Protein AF-X1RLR1-F1 (afdb_monomer_lite)

Secondary structure (DSSP, 8-state):
-EEEEEEPPHHHHTSTTSSSSHHHHHHHHHHHHHHHH-EE-GGG-EES-S-SSEEEEEE-S----EEETTEEE-GGGGTTTSHHHHHHHHHHHHHTT-S-EEEETTTTEEEE----SHHHHHHHHHHHHHHHHTT----S--------EEEEEES-----HHHHHHHHHHHHHHHT-TT-EEEEEE--SHHHHHHHHHHHHS-S---GGG-HHHHHHHTT----EEES--SSS-SS--TTHHHHHHHHHHHTTB-TTT-PBP---SSPPPHHHHHHHHHTT-EEE-STT-EEE----SS-PPPTTTS---

Sequence (310 aa):
MGQLVLEFPDRYRKIRGWAYSKLALRRASDRIVSVLAGKRMGRKGRVGGYFQRGFMRWHWFGDYSGLVGGKEINLDELRVPYAEAFGQLLSTFAEMGGMDLVVNPNMAAIFWNNPGGQFSEVIAQLVADFARSCGLHLGPYSSIKYNPHPTAVVDSGFLSPAKIGAIKRDLARALLCPDLIVHYSYRKTEPEMIHSLKYITRATFRDEQWDGYMAKQIHGFRNIRSWGKWAGPPVWESEGMAFYLAIEKLERSRCPDCDSQLRWDRKAMSFHYLRQYQAMGLTTPLAGGYFKVKFPGHGRDPPEDLSCPG

Structure (mmCIF, N/CA/C/O backbone):
data_AF-X1RLR1-F1
#
_entry.id   AF-X1RLR1-F1
#
loop_
_atom_site.group_PDB
_atom_site.id
_atom_site.type_symbol
_atom_site.label_atom_id
_atom_site.label_alt_id
_atom_site.label_comp_id
_atom_site.label_asym_id
_atom_site.label_entity_id
_atom_site.label_seq_id
_atom_site.pdbx_PDB_ins_code
_atom_site.Cartn_x
_atom_site.Cartn_y
_atom_site.Cartn_z
_atom_site.occupancy
_atom_site.B_iso_or_equiv
_atom_site.auth_seq_id
_atom_site.auth_comp_id
_atom_site.auth_asym_id
_atom_site.auth_atom_id
_atom_site.pdbx_PDB_model_num
ATOM 1 N N . MET A 1 1 ? -0.188 -2.083 14.340 1.00 89.19 1 MET A N 1
ATOM 2 C CA . MET A 1 1 ? -0.505 -2.353 12.920 1.00 89.19 1 MET A CA 1
ATOM 3 C C . MET A 1 1 ? 0.671 -3.018 12.219 1.00 89.19 1 MET A C 1
ATOM 5 O O . MET A 1 1 ? 1.796 -2.559 12.381 1.00 89.19 1 MET A O 1
ATOM 9 N N . GLY A 1 2 ? 0.440 -4.089 11.458 1.00 93.50 2 GLY A N 1
ATOM 10 C CA . GLY A 1 2 ? 1.488 -4.762 10.689 1.00 93.50 2 GLY A CA 1
ATOM 11 C C . GLY A 1 2 ? 1.604 -4.179 9.283 1.00 93.50 2 GLY A C 1
ATOM 12 O O . GLY A 1 2 ? 0.591 -4.003 8.610 1.00 93.50 2 GLY A O 1
ATOM 13 N N . GLN A 1 3 ? 2.825 -3.907 8.830 1.00 94.94 3 GLN A N 1
ATOM 14 C CA . GLN A 1 3 ? 3.116 -3.457 7.469 1.00 94.94 3 GLN A CA 1
ATOM 15 C C . GLN A 1 3 ? 4.113 -4.407 6.807 1.00 94.94 3 GLN A C 1
ATOM 17 O O . GLN A 1 3 ? 5.125 -4.770 7.403 1.00 94.94 3 GLN A O 1
ATOM 22 N N . LEU A 1 4 ? 3.824 -4.795 5.569 1.00 96.19 4 LEU A N 1
ATOM 23 C CA . LEU A 1 4 ? 4.678 -5.601 4.706 1.00 96.19 4 LEU A CA 1
ATOM 24 C C . LEU A 1 4 ? 5.066 -4.779 3.477 1.00 96.19 4 LEU A C 1
ATOM 26 O O . LEU A 1 4 ? 4.182 -4.273 2.791 1.00 96.19 4 LEU A O 1
ATOM 30 N N . VAL A 1 5 ? 6.357 -4.697 3.172 1.00 93.88 5 VAL A N 1
ATOM 31 C CA . VAL A 1 5 ? 6.876 -4.134 1.915 1.00 93.88 5 VAL A CA 1
ATOM 32 C C . VAL A 1 5 ? 7.576 -5.257 1.160 1.00 93.88 5 VAL A C 1
ATOM 34 O O . VAL A 1 5 ? 8.444 -5.931 1.719 1.00 93.88 5 VAL A O 1
ATOM 37 N N . LEU A 1 6 ? 7.144 -5.520 -0.074 1.00 93.94 6 LEU A N 1
ATOM 38 C CA . LEU A 1 6 ? 7.664 -6.606 -0.904 1.00 93.94 6 LEU A CA 1
ATOM 39 C C . LEU A 1 6 ? 8.540 -6.019 -2.005 1.00 93.94 6 LEU A C 1
ATOM 41 O O . LEU A 1 6 ? 8.045 -5.539 -3.019 1.00 93.94 6 LEU A O 1
ATOM 45 N N . GLU A 1 7 ? 9.845 -6.093 -1.828 1.00 88.38 7 GLU A N 1
ATOM 46 C CA . GLU A 1 7 ? 10.806 -5.587 -2.789 1.00 88.38 7 GLU A CA 1
ATOM 47 C C . GLU A 1 7 ? 11.301 -6.693 -3.712 1.00 88.38 7 GLU A C 1
ATOM 49 O O . GLU A 1 7 ? 11.806 -7.736 -3.291 1.00 88.38 7 GLU A O 1
ATOM 54 N N . PHE A 1 8 ? 11.156 -6.444 -5.007 1.00 85.69 8 PHE A N 1
ATOM 55 C CA . PHE A 1 8 ? 11.615 -7.360 -6.032 1.00 85.69 8 PHE A CA 1
ATOM 56 C C . PHE A 1 8 ? 13.028 -6.996 -6.479 1.00 85.69 8 PHE A C 1
ATOM 58 O O . PHE A 1 8 ? 13.289 -5.838 -6.765 1.00 85.69 8 PHE A O 1
ATOM 65 N N . PRO A 1 9 ? 13.946 -7.952 -6.617 1.00 82.81 9 PRO A N 1
ATOM 66 C CA . PRO A 1 9 ? 15.270 -7.679 -7.163 1.00 82.81 9 PRO A CA 1
ATOM 67 C C . PRO A 1 9 ? 15.201 -7.039 -8.558 1.00 82.81 9 PRO A C 1
ATOM 69 O O . PRO A 1 9 ? 14.301 -7.337 -9.350 1.00 82.81 9 PRO A O 1
ATOM 72 N N . ASP A 1 10 ? 16.188 -6.205 -8.898 1.00 73.88 10 ASP A N 1
ATOM 73 C CA . ASP A 1 10 ? 16.198 -5.422 -10.145 1.00 73.88 10 ASP A CA 1
ATOM 74 C C . ASP A 1 10 ? 16.037 -6.279 -11.412 1.00 73.88 10 ASP A C 1
ATOM 76 O O . ASP A 1 10 ? 15.412 -5.843 -12.381 1.00 73.88 10 ASP A O 1
ATOM 80 N N . ARG A 1 11 ? 16.527 -7.527 -11.385 1.00 75.81 11 ARG A N 1
ATOM 81 C CA . ARG A 1 11 ? 16.380 -8.478 -12.495 1.00 75.81 11 ARG A CA 1
ATOM 82 C C . ARG A 1 11 ? 14.935 -8.865 -12.802 1.00 75.81 11 ARG A C 1
ATOM 84 O O . ARG A 1 11 ? 14.663 -9.226 -13.935 1.00 75.81 11 ARG A O 1
ATOM 91 N N . TYR A 1 12 ? 14.020 -8.786 -11.834 1.00 73.06 12 TYR A N 1
ATOM 92 C CA . TYR A 1 12 ? 12.588 -8.990 -12.073 1.00 73.06 12 TYR A CA 1
ATOM 93 C C . TYR A 1 12 ? 11.924 -7.676 -12.474 1.00 73.06 12 TYR A C 1
ATOM 95 O O . TYR A 1 12 ? 11.126 -7.666 -13.407 1.00 73.06 12 TYR A O 1
ATOM 103 N N . ARG A 1 13 ? 12.316 -6.559 -11.835 1.00 66.44 13 ARG A N 1
ATOM 104 C CA . ARG A 1 13 ? 11.780 -5.216 -12.114 1.00 66.44 13 ARG A CA 1
ATOM 105 C C . ARG A 1 13 ? 11.933 -4.817 -13.578 1.00 66.44 13 ARG A C 1
ATOM 107 O O . ARG A 1 13 ? 10.983 -4.320 -14.168 1.00 66.44 13 ARG A O 1
ATOM 114 N N . LYS A 1 14 ? 13.093 -5.065 -14.186 1.00 64.81 14 LYS A N 1
ATOM 115 C CA . LYS A 1 14 ? 13.415 -4.572 -15.536 1.00 64.81 14 LYS A CA 1
ATOM 116 C C . LYS A 1 14 ? 12.846 -5.422 -16.685 1.00 64.81 14 LYS A C 1
ATOM 118 O O . LYS A 1 14 ? 13.065 -5.092 -17.849 1.00 64.81 14 LYS A O 1
ATOM 123 N N . ILE A 1 15 ? 12.105 -6.496 -16.398 1.00 63.91 15 ILE A N 1
ATOM 124 C CA . ILE A 1 15 ? 11.522 -7.359 -17.435 1.00 63.91 15 ILE A CA 1
ATOM 125 C C . ILE A 1 15 ? 10.249 -6.710 -17.985 1.00 63.91 15 ILE A C 1
ATOM 127 O O . ILE A 1 15 ? 9.221 -6.644 -17.304 1.00 63.91 15 ILE A O 1
ATOM 131 N N . ARG A 1 16 ? 10.281 -6.284 -19.255 1.00 60.09 16 ARG A N 1
ATOM 132 C CA . ARG A 1 16 ? 9.082 -5.803 -19.959 1.00 60.09 16 ARG A CA 1
ATOM 133 C C . ARG A 1 16 ? 7.982 -6.872 -19.908 1.00 60.09 16 ARG A C 1
ATOM 135 O O . ARG A 1 16 ? 8.178 -8.008 -20.321 1.00 60.09 16 ARG A O 1
ATOM 142 N N . GLY A 1 17 ? 6.821 -6.493 -19.373 1.00 61.94 17 GLY A N 1
ATOM 143 C CA . GLY A 1 17 ? 5.661 -7.370 -19.159 1.00 61.94 17 GLY A CA 1
ATOM 144 C C . GLY A 1 17 ? 5.415 -7.749 -17.694 1.00 61.94 17 GLY A C 1
ATOM 145 O O . GLY A 1 17 ? 4.259 -7.929 -17.302 1.00 61.94 17 GLY A O 1
ATOM 146 N N . TRP A 1 18 ? 6.456 -7.780 -16.858 1.00 66.88 18 TRP A N 1
ATOM 147 C CA . TRP A 1 18 ? 6.347 -7.983 -15.413 1.00 66.88 18 TRP A CA 1
ATOM 148 C C . TRP A 1 18 ? 6.141 -6.627 -14.718 1.00 66.88 18 TRP A C 1
ATOM 150 O O . TRP A 1 18 ? 6.880 -5.690 -14.970 1.00 66.88 18 TRP A O 1
ATOM 160 N N . ALA A 1 19 ? 5.072 -6.465 -13.931 1.00 75.62 19 ALA A N 1
ATOM 161 C CA . ALA A 1 19 ? 4.607 -5.173 -13.381 1.00 75.62 19 ALA A CA 1
ATOM 162 C C . ALA A 1 19 ? 4.265 -4.050 -14.403 1.00 75.62 19 ALA A C 1
ATOM 164 O O . ALA A 1 19 ? 3.753 -3.008 -14.002 1.00 75.62 19 ALA A O 1
ATOM 165 N N . TYR A 1 20 ? 4.427 -4.295 -15.710 1.00 79.38 20 TYR A N 1
ATOM 166 C CA . TYR A 1 20 ? 4.140 -3.365 -16.818 1.00 79.38 20 TYR A CA 1
ATOM 167 C C . TYR A 1 20 ? 2.752 -3.522 -17.458 1.00 79.38 20 TYR A C 1
ATOM 169 O O . TYR A 1 20 ? 2.425 -2.825 -18.412 1.00 79.38 20 TYR A O 1
ATOM 177 N N . SER A 1 21 ? 1.925 -4.455 -16.981 1.00 85.88 21 SER A N 1
ATOM 178 C CA . SER A 1 21 ? 0.573 -4.671 -17.507 1.00 85.88 21 SER A CA 1
ATOM 179 C C . SER A 1 21 ? -0.431 -4.898 -16.385 1.00 85.88 21 SER A C 1
ATOM 181 O O . SER A 1 21 ? -0.113 -5.499 -15.353 1.00 85.88 21 SER A O 1
ATOM 183 N N . LYS A 1 22 ? -1.690 -4.496 -16.608 1.00 90.75 22 LYS A N 1
ATOM 184 C CA . LYS A 1 22 ? -2.797 -4.781 -15.675 1.00 90.75 22 LYS A CA 1
ATOM 185 C C . LYS A 1 22 ? -2.893 -6.263 -15.339 1.00 90.75 22 LYS A C 1
ATOM 187 O O . LYS A 1 22 ? -3.157 -6.609 -14.192 1.00 90.75 22 LYS A O 1
ATOM 192 N N . LEU A 1 23 ? -2.714 -7.137 -16.329 1.00 90.25 23 LEU A N 1
ATOM 193 C CA . LEU A 1 23 ? -2.833 -8.578 -16.132 1.00 90.25 23 LEU A CA 1
ATOM 194 C C . LEU A 1 23 ? -1.729 -9.107 -15.212 1.00 90.25 23 LEU A C 1
ATOM 196 O O . LEU A 1 23 ? -2.032 -9.843 -14.273 1.00 90.25 23 LEU A O 1
ATOM 200 N N . ALA A 1 24 ? -0.475 -8.707 -15.439 1.00 88.94 24 ALA A N 1
ATOM 201 C CA . ALA A 1 24 ? 0.647 -9.111 -14.596 1.00 88.94 24 ALA A CA 1
ATOM 202 C C . ALA A 1 24 ? 0.489 -8.592 -13.160 1.00 88.94 24 ALA A C 1
ATOM 204 O O . ALA A 1 24 ? 0.582 -9.375 -12.213 1.00 88.94 24 ALA A O 1
ATOM 205 N N . LEU A 1 25 ? 0.152 -7.307 -12.999 1.00 91.62 25 LEU A N 1
ATOM 206 C CA . LEU A 1 25 ? -0.093 -6.691 -11.693 1.00 91.62 25 LEU A CA 1
ATOM 207 C C . LEU A 1 25 ? -1.241 -7.381 -10.947 1.00 91.62 25 LEU A C 1
ATOM 209 O O . LEU A 1 25 ? -1.116 -7.680 -9.759 1.00 91.62 25 LEU A O 1
ATOM 213 N N . ARG A 1 26 ? -2.348 -7.702 -11.634 1.00 92.50 26 ARG A N 1
ATOM 214 C CA . ARG A 1 26 ? -3.471 -8.451 -11.043 1.00 92.50 26 ARG A CA 1
ATOM 215 C C . ARG A 1 26 ? -3.044 -9.841 -10.591 1.00 92.50 26 ARG A C 1
ATOM 217 O O . ARG A 1 26 ? -3.296 -10.179 -9.441 1.00 92.50 26 ARG A O 1
ATOM 224 N N . ARG A 1 27 ? -2.353 -10.608 -11.441 1.00 92.00 27 ARG A N 1
ATOM 225 C CA . ARG A 1 27 ? -1.880 -11.965 -11.112 1.00 92.00 27 ARG A CA 1
ATOM 226 C C . ARG A 1 27 ? -0.922 -11.967 -9.920 1.00 92.00 27 ARG A C 1
ATOM 228 O O . ARG A 1 27 ? -1.067 -12.800 -9.029 1.00 92.00 27 ARG A O 1
ATOM 235 N N . ALA A 1 28 ? 0.026 -11.031 -9.879 1.00 93.06 28 ALA A N 1
ATOM 236 C CA . ALA A 1 28 ? 0.935 -10.875 -8.746 1.00 93.06 28 ALA A CA 1
ATOM 237 C C . ALA A 1 28 ? 0.172 -10.493 -7.468 1.00 93.06 28 ALA A C 1
ATOM 239 O O . ALA A 1 28 ? 0.358 -11.126 -6.430 1.00 93.06 28 ALA A O 1
ATOM 240 N N . SER A 1 29 ? -0.763 -9.542 -7.560 1.00 94.81 29 SER A N 1
ATOM 241 C CA . SER A 1 29 ? -1.631 -9.166 -6.436 1.00 94.81 29 SER A CA 1
ATOM 242 C C . SER A 1 29 ? -2.465 -10.347 -5.938 1.00 94.81 29 SER A C 1
ATOM 244 O O . SER A 1 29 ? -2.580 -10.557 -4.739 1.00 94.81 29 SER A O 1
ATOM 246 N N . ASP A 1 30 ? -3.030 -11.156 -6.836 1.00 93.81 30 ASP A N 1
ATOM 247 C CA . ASP A 1 30 ? -3.841 -12.320 -6.469 1.00 93.81 30 ASP A CA 1
ATOM 248 C C . ASP A 1 30 ? -3.015 -13.385 -5.746 1.00 93.81 30 ASP A C 1
ATOM 250 O O . ASP A 1 30 ? -3.497 -13.974 -4.777 1.00 93.81 30 ASP A O 1
ATOM 254 N N . ARG A 1 31 ? -1.765 -13.603 -6.174 1.00 95.06 31 ARG A N 1
ATOM 255 C CA . ARG A 1 31 ? -0.812 -14.495 -5.497 1.00 95.06 31 ARG A CA 1
ATOM 256 C C . ARG A 1 31 ? -0.471 -13.980 -4.101 1.00 95.06 31 ARG A C 1
ATOM 258 O O . ARG A 1 31 ? -0.609 -14.734 -3.143 1.00 95.06 31 ARG A O 1
ATOM 265 N N . ILE A 1 32 ? -0.123 -12.696 -3.978 1.00 96.31 32 ILE A N 1
ATOM 266 C CA . ILE A 1 32 ? 0.186 -12.056 -2.689 1.00 96.31 32 ILE A CA 1
ATOM 267 C C . ILE A 1 32 ? -1.010 -12.164 -1.744 1.00 96.31 32 ILE A C 1
ATOM 269 O O . ILE A 1 32 ? -0.886 -12.702 -0.648 1.00 96.31 32 ILE A O 1
ATOM 273 N N . VAL A 1 33 ? -2.198 -11.739 -2.182 1.00 95.94 33 VAL A N 1
ATOM 274 C CA . VAL A 1 33 ? -3.410 -11.799 -1.356 1.00 95.94 33 VAL A CA 1
ATOM 275 C C . VAL A 1 33 ? -3.787 -13.246 -1.029 1.00 95.94 33 VAL A C 1
ATOM 277 O O . VAL A 1 33 ? -4.296 -13.497 0.052 1.00 95.94 33 VAL A O 1
ATOM 280 N N . SER A 1 34 ? -3.536 -14.223 -1.904 1.00 95.56 34 SER A N 1
ATOM 281 C CA . SER A 1 34 ? -3.818 -15.631 -1.581 1.00 95.56 34 SER A CA 1
ATOM 282 C C . SER A 1 34 ? -2.910 -16.184 -0.483 1.00 95.56 34 SER A C 1
ATOM 284 O O . SER A 1 34 ? -3.362 -17.020 0.293 1.00 95.56 34 SER A O 1
ATOM 286 N N . VAL A 1 35 ? -1.663 -15.712 -0.393 1.00 97.19 35 VAL A N 1
ATOM 287 C CA . VAL A 1 35 ? -0.758 -16.050 0.716 1.00 97.19 35 VAL A CA 1
ATOM 288 C C . VAL A 1 35 ? -1.173 -15.309 1.985 1.00 97.19 35 VAL A C 1
ATOM 290 O O . VAL A 1 35 ? -1.337 -15.926 3.031 1.00 97.19 35 VAL A O 1
ATOM 293 N N . LEU A 1 36 ? -1.383 -13.992 1.906 1.00 97.38 36 LEU A N 1
ATOM 294 C CA . LEU A 1 36 ? -1.667 -13.172 3.086 1.00 97.38 36 LEU A CA 1
ATOM 295 C C . LEU A 1 36 ? -3.055 -13.446 3.672 1.00 97.38 36 LEU A C 1
ATOM 297 O O . LEU A 1 36 ? -3.180 -13.614 4.878 1.00 97.38 36 LEU A O 1
ATOM 301 N N . ALA A 1 37 ? -4.075 -13.522 2.822 1.00 95.56 37 ALA A N 1
ATOM 302 C CA . ALA A 1 37 ? -5.484 -13.604 3.203 1.00 95.56 37 ALA A CA 1
ATOM 303 C C . ALA A 1 37 ? -6.108 -14.990 2.998 1.00 95.56 37 ALA A C 1
ATOM 305 O O . ALA A 1 37 ? -7.300 -15.164 3.240 1.00 95.56 37 ALA A O 1
ATOM 306 N N . GLY A 1 38 ? -5.356 -15.946 2.450 1.00 94.12 38 GLY A N 1
ATOM 307 C CA . GLY A 1 38 ? -5.870 -17.266 2.100 1.00 94.12 38 GLY A CA 1
ATOM 308 C C . GLY A 1 38 ? -6.555 -17.315 0.733 1.00 94.12 38 GLY A C 1
ATOM 309 O O . GLY A 1 38 ? -6.870 -16.295 0.101 1.00 94.12 38 GLY A O 1
ATOM 310 N N . LYS A 1 39 ? -6.802 -18.536 0.249 1.00 89.50 39 LYS A N 1
ATOM 311 C CA . LYS A 1 39 ? -7.427 -18.783 -1.058 1.00 89.50 39 LYS A CA 1
ATOM 312 C C . LYS A 1 39 ? -8.912 -18.440 -1.010 1.00 89.50 39 LYS A C 1
ATOM 314 O O . LYS A 1 39 ? -9.599 -18.723 -0.032 1.00 89.50 39 LYS A O 1
ATOM 319 N N . ARG A 1 40 ? -9.423 -17.839 -2.086 1.00 83.38 40 ARG A N 1
ATOM 320 C CA . ARG A 1 40 ? -10.850 -17.519 -2.215 1.00 83.38 40 ARG A CA 1
ATOM 321 C C . ARG A 1 40 ? -11.655 -18.805 -2.421 1.00 83.38 40 ARG A C 1
ATOM 323 O O . ARG A 1 40 ? -11.400 -19.525 -3.376 1.00 83.38 40 ARG A O 1
ATOM 330 N N . MET A 1 41 ? -12.651 -19.040 -1.571 1.00 82.44 41 MET A N 1
ATOM 331 C CA . MET A 1 41 ? -13.524 -20.220 -1.593 1.00 82.44 41 MET A CA 1
ATOM 332 C C . MET A 1 41 ? -14.985 -19.805 -1.829 1.00 82.44 41 MET A C 1
ATOM 334 O O . MET A 1 41 ? -15.862 -19.977 -0.981 1.00 82.44 41 MET A O 1
ATOM 338 N N . GLY A 1 42 ? -15.250 -19.208 -2.996 1.00 75.50 42 GLY A N 1
ATOM 339 C CA . GLY A 1 42 ? -16.601 -18.812 -3.413 1.00 75.50 42 GLY A CA 1
ATOM 340 C C . GLY A 1 42 ? -17.303 -17.887 -2.409 1.00 75.50 42 GLY A C 1
ATOM 341 O O . GLY A 1 42 ? -16.731 -16.888 -1.969 1.00 75.50 42 GLY A O 1
ATOM 342 N N . ARG A 1 43 ? -18.553 -18.220 -2.052 1.00 69.00 43 ARG A N 1
ATOM 343 C CA . ARG A 1 43 ? -19.372 -17.467 -1.080 1.00 69.00 43 ARG A CA 1
ATOM 344 C C . ARG A 1 43 ? -1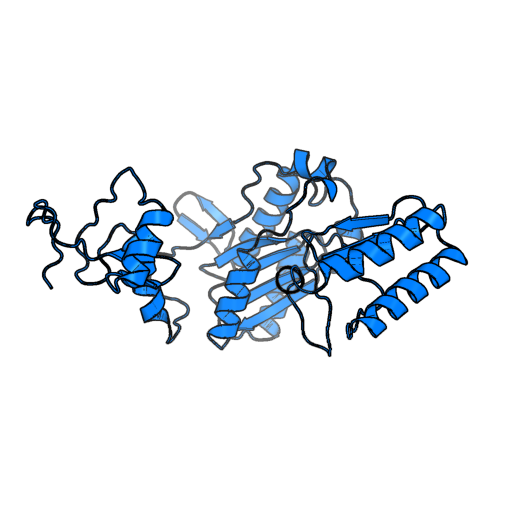8.940 -17.667 0.382 1.00 69.00 43 ARG A C 1
ATOM 346 O O . ARG A 1 43 ? -19.343 -16.878 1.226 1.00 69.00 43 ARG A O 1
ATOM 353 N N . LYS A 1 44 ? -18.101 -18.669 0.683 1.00 63.53 44 LYS A N 1
ATOM 354 C CA . LYS A 1 44 ? -17.632 -18.986 2.049 1.00 63.53 44 LYS A CA 1
ATOM 355 C C . LYS A 1 44 ? -16.477 -18.090 2.528 1.00 63.53 44 LYS A C 1
ATOM 357 O O . LYS A 1 44 ? -15.985 -18.267 3.634 1.00 63.53 44 LYS A O 1
ATOM 362 N N . GLY A 1 45 ? -16.045 -17.123 1.715 1.00 76.62 45 GLY A N 1
ATOM 363 C CA . GLY A 1 45 ? -14.958 -16.203 2.054 1.00 76.62 45 GLY A CA 1
ATOM 364 C C . GLY A 1 45 ? -13.589 -16.719 1.612 1.00 76.62 45 GLY A C 1
ATOM 365 O O . GLY A 1 45 ? -13.447 -17.258 0.510 1.00 76.62 45 GLY A O 1
ATOM 366 N N . ARG A 1 46 ? -12.561 -16.495 2.434 1.00 86.81 46 ARG A N 1
ATOM 367 C CA . ARG A 1 46 ? -11.196 -16.981 2.198 1.00 86.81 46 ARG A CA 1
ATOM 368 C C . ARG A 1 46 ? -10.812 -17.997 3.267 1.00 86.81 46 ARG A C 1
ATOM 370 O O . ARG A 1 46 ? -11.234 -17.862 4.408 1.00 86.81 46 ARG A O 1
ATOM 377 N N . VAL A 1 47 ? -10.043 -19.009 2.875 1.00 84.44 47 VAL A N 1
ATOM 378 C CA . VAL A 1 47 ? -9.594 -20.090 3.763 1.00 84.44 47 VAL A CA 1
ATOM 379 C C . VAL A 1 47 ? -8.070 -20.154 3.765 1.00 84.44 47 VAL A C 1
ATOM 381 O O . VAL A 1 47 ? -7.432 -20.072 2.709 1.00 84.44 47 VAL A O 1
ATOM 384 N N . GLY A 1 48 ? -7.503 -20.316 4.960 1.00 89.06 48 GLY A N 1
ATOM 385 C CA . GLY A 1 48 ? -6.065 -20.249 5.207 1.00 89.06 48 GLY A CA 1
ATOM 386 C C . GLY A 1 48 ? -5.554 -18.809 5.255 1.00 89.06 48 GLY A C 1
ATOM 387 O O . GLY A 1 48 ? -6.301 -17.886 5.566 1.00 89.06 48 GLY A O 1
ATOM 388 N N . GLY A 1 49 ? -4.280 -18.628 4.911 1.00 93.50 49 GLY A N 1
ATOM 389 C CA . GLY A 1 49 ? -3.604 -17.336 4.990 1.00 93.50 49 GLY A CA 1
ATOM 390 C C . GLY A 1 49 ? -3.132 -16.981 6.395 1.00 93.50 49 GLY A C 1
ATOM 391 O O . GLY A 1 49 ? -3.378 -17.700 7.361 1.00 93.50 49 GLY A O 1
ATOM 392 N N . TYR A 1 50 ? -2.417 -15.866 6.490 1.00 96.44 50 TYR A N 1
ATOM 393 C CA . TYR A 1 50 ? -1.792 -15.403 7.728 1.00 96.44 50 TYR A CA 1
ATOM 394 C C . TYR A 1 50 ? -2.600 -14.330 8.464 1.00 96.44 50 TYR A C 1
ATOM 396 O O . TYR A 1 50 ? -2.416 -14.169 9.671 1.00 96.44 50 TYR A O 1
ATOM 404 N N . PHE A 1 51 ? -3.459 -13.603 7.746 1.00 95.44 51 PHE A N 1
ATOM 405 C CA . PHE A 1 51 ? -4.116 -12.377 8.201 1.00 95.44 51 PHE A CA 1
ATOM 406 C C . PHE A 1 51 ? -5.587 -12.367 7.781 1.00 95.44 51 PHE A C 1
ATOM 408 O O . PHE A 1 51 ? -5.908 -12.678 6.631 1.00 95.44 51 PHE A O 1
ATOM 415 N N . GLN A 1 52 ? -6.487 -11.991 8.690 1.00 91.25 52 GLN A N 1
ATOM 416 C CA . GLN A 1 52 ? -7.931 -12.015 8.420 1.00 91.25 52 GLN A CA 1
ATOM 417 C C . GLN A 1 52 ? -8.365 -10.785 7.619 1.00 91.25 52 GLN A C 1
ATOM 419 O O . GLN A 1 52 ? -9.255 -10.871 6.766 1.00 91.25 52 GLN A O 1
ATOM 424 N N . ARG A 1 53 ? -7.722 -9.642 7.866 1.00 91.88 53 ARG A N 1
ATOM 425 C CA . ARG A 1 53 ? -8.010 -8.352 7.239 1.00 91.88 53 ARG A CA 1
ATOM 426 C C . ARG A 1 53 ? -6.724 -7.680 6.795 1.00 91.88 53 ARG A C 1
ATOM 428 O O . ARG A 1 53 ? -5.651 -7.839 7.374 1.00 91.88 53 ARG A O 1
ATOM 435 N N . GLY A 1 54 ? -6.850 -6.894 5.746 1.00 93.75 54 GLY A N 1
ATOM 436 C CA . GLY A 1 54 ? -5.747 -6.101 5.253 1.00 93.75 54 GLY A CA 1
ATOM 437 C C . GLY A 1 54 ? -6.055 -5.516 3.897 1.00 93.75 54 GLY A C 1
ATOM 438 O O . GLY A 1 54 ? -7.091 -5.790 3.280 1.00 93.75 54 GLY A O 1
ATOM 439 N N . PHE A 1 55 ? -5.151 -4.669 3.448 1.00 94.44 55 PHE A N 1
ATOM 440 C CA . PHE A 1 55 ? -5.189 -4.149 2.102 1.00 94.44 55 PHE A CA 1
ATOM 441 C C . PHE A 1 55 ? -3.775 -3.919 1.594 1.00 94.44 55 PHE A C 1
ATOM 443 O O . PHE A 1 55 ? -2.844 -3.704 2.365 1.00 94.44 55 PHE A O 1
ATOM 450 N N . MET A 1 56 ? -3.612 -4.004 0.282 1.00 95.44 56 MET A N 1
ATOM 451 C CA . MET A 1 56 ? -2.343 -3.794 -0.393 1.00 95.44 56 MET A CA 1
ATOM 452 C C . MET A 1 56 ? -2.501 -2.836 -1.557 1.00 95.44 56 MET A C 1
ATOM 454 O O . MET A 1 56 ? -3.592 -2.684 -2.121 1.00 95.44 56 MET A O 1
ATOM 458 N N . ARG A 1 57 ? -1.377 -2.262 -1.961 1.00 93.69 57 ARG A N 1
ATOM 459 C CA . ARG A 1 57 ? -1.285 -1.418 -3.136 1.00 93.69 57 ARG A CA 1
ATOM 460 C C . ARG A 1 57 ? 0.120 -1.453 -3.725 1.00 93.69 57 ARG A C 1
ATOM 462 O O . ARG A 1 57 ? 1.089 -1.595 -2.991 1.00 93.69 57 ARG A O 1
ATOM 469 N N . TRP A 1 58 ? 0.216 -1.320 -5.043 1.00 92.19 58 TRP A N 1
ATOM 470 C CA . TRP A 1 58 ? 1.475 -1.118 -5.752 1.00 92.19 58 TRP A CA 1
ATOM 471 C C . TRP A 1 58 ? 1.947 0.330 -5.689 1.00 92.19 58 TRP A C 1
ATOM 473 O O . TRP A 1 58 ? 1.152 1.262 -5.862 1.00 92.19 58 TRP A O 1
ATOM 483 N N . HIS A 1 59 ? 3.255 0.467 -5.513 1.00 87.38 59 HIS A N 1
ATOM 484 C CA . HIS A 1 59 ? 4.045 1.678 -5.653 1.00 87.38 59 HIS A CA 1
ATOM 485 C C . HIS A 1 59 ? 5.006 1.518 -6.837 1.00 87.38 59 HIS A C 1
ATOM 487 O O . HIS A 1 59 ? 5.358 0.383 -7.148 1.00 87.38 59 HIS A O 1
ATOM 493 N N . TRP A 1 60 ? 5.384 2.605 -7.525 1.00 80.12 60 TRP A N 1
ATOM 494 C CA . TRP A 1 60 ? 6.220 2.532 -8.740 1.00 80.12 60 TRP A CA 1
ATOM 495 C C . TRP A 1 60 ? 7.362 3.540 -8.781 1.00 80.12 60 TRP A C 1
ATOM 497 O O . TRP A 1 60 ? 8.527 3.151 -8.783 1.00 80.12 60 TRP A O 1
ATOM 507 N N . PHE A 1 61 ? 7.011 4.819 -8.883 1.00 63.22 61 PHE A N 1
ATOM 508 C CA . PHE A 1 61 ? 7.926 5.938 -9.054 1.00 63.22 61 PHE A CA 1
ATOM 509 C C . PHE A 1 61 ? 7.703 6.931 -7.898 1.00 63.22 61 PHE A C 1
ATOM 511 O O . PHE A 1 61 ? 6.782 6.783 -7.094 1.00 63.22 61 PHE A O 1
ATOM 518 N N . GLY A 1 62 ? 8.541 7.952 -7.760 1.00 51.31 62 GLY A N 1
ATOM 519 C CA . GLY A 1 62 ? 8.263 9.031 -6.805 1.00 51.31 62 GLY A CA 1
ATOM 520 C C . GLY A 1 62 ? 8.365 8.661 -5.318 1.00 51.31 62 GLY A C 1
ATOM 521 O O . GLY A 1 62 ? 7.930 9.447 -4.475 1.00 51.31 62 GLY A O 1
ATOM 522 N N . ASP A 1 63 ? 8.980 7.529 -4.972 1.00 47.62 63 ASP A N 1
ATOM 523 C CA . ASP A 1 63 ? 9.602 7.365 -3.655 1.00 47.62 63 ASP A CA 1
ATOM 524 C C . ASP A 1 63 ? 10.934 8.132 -3.675 1.00 47.62 63 ASP A C 1
ATOM 526 O O . ASP A 1 63 ? 12.023 7.567 -3.699 1.00 47.62 63 ASP A O 1
ATOM 530 N N . TYR A 1 64 ? 10.820 9.459 -3.779 1.00 44.22 64 TYR A N 1
ATOM 531 C CA . TYR A 1 64 ? 11.907 10.371 -3.468 1.00 44.22 64 TYR A CA 1
ATOM 532 C C . TYR A 1 64 ? 12.082 10.372 -1.953 1.00 44.22 64 TYR A C 1
ATOM 534 O O . TYR A 1 64 ? 11.211 10.855 -1.234 1.00 44.22 64 TYR A O 1
ATOM 542 N N . SER A 1 65 ? 13.221 9.877 -1.492 1.00 33.69 65 SER A N 1
ATOM 543 C CA . SER A 1 65 ? 13.800 10.268 -0.214 1.00 33.69 65 SER A CA 1
ATOM 544 C C . SER A 1 65 ? 15.106 10.993 -0.530 1.00 33.69 65 SER A C 1
ATOM 546 O O . SER A 1 65 ? 16.168 10.378 -0.633 1.00 33.69 65 SER A O 1
ATOM 548 N N . GLY A 1 66 ? 15.032 12.304 -0.756 1.00 37.53 66 GLY A N 1
ATOM 549 C CA . GLY A 1 66 ? 16.209 13.139 -0.545 1.00 37.53 66 GLY A CA 1
ATOM 550 C C . GLY A 1 66 ? 16.456 13.195 0.960 1.00 37.53 66 GLY A C 1
ATOM 551 O O . GLY A 1 66 ? 15.528 13.478 1.720 1.00 37.53 66 GLY A O 1
ATOM 552 N N . LEU A 1 67 ? 17.670 12.873 1.400 1.00 32.44 67 LEU A N 1
ATOM 553 C CA . LEU A 1 67 ? 18.073 13.068 2.789 1.00 32.44 67 LEU A CA 1
ATOM 554 C C . LEU A 1 67 ? 18.624 14.486 2.927 1.00 32.44 67 LEU A C 1
ATOM 556 O O . LEU A 1 67 ? 19.667 14.784 2.357 1.00 32.44 67 LEU A O 1
ATOM 560 N N . VAL A 1 68 ? 17.971 15.336 3.716 1.00 35.00 68 VAL A N 1
ATOM 561 C CA . VAL A 1 68 ? 18.562 16.602 4.175 1.00 35.00 68 VAL A CA 1
ATOM 562 C C . VAL A 1 68 ? 18.950 16.406 5.634 1.00 35.00 68 VAL A C 1
ATOM 564 O O . VAL A 1 68 ? 18.096 16.159 6.485 1.00 35.00 68 VAL A O 1
ATOM 567 N N . GLY A 1 69 ? 20.254 16.418 5.927 1.00 34.41 69 GLY A N 1
ATOM 568 C CA . GLY A 1 69 ? 20.760 16.189 7.288 1.00 34.41 69 GLY A CA 1
ATOM 569 C C . GLY A 1 69 ? 20.349 14.836 7.893 1.00 34.41 69 GLY A C 1
ATOM 570 O O . GLY A 1 69 ? 20.132 14.743 9.098 1.00 34.41 69 GLY A O 1
ATOM 571 N N . GLY A 1 70 ? 20.170 13.801 7.062 1.00 32.97 70 GLY A N 1
ATOM 572 C CA . GLY A 1 70 ? 19.727 12.472 7.506 1.00 32.97 70 GLY A CA 1
ATOM 573 C C . GLY A 1 70 ? 18.218 12.334 7.747 1.00 32.97 70 GLY A C 1
ATOM 574 O O . GLY A 1 70 ? 17.780 11.281 8.205 1.00 32.97 70 GLY A O 1
ATOM 575 N N . LYS A 1 71 ? 17.414 13.356 7.423 1.00 33.41 71 LYS A N 1
ATOM 576 C CA . LYS A 1 71 ? 15.947 13.296 7.467 1.00 33.41 71 LYS A CA 1
ATOM 577 C C . LYS A 1 71 ? 15.363 13.219 6.061 1.00 33.41 71 LYS A C 1
ATOM 579 O O . LYS A 1 71 ? 15.791 13.937 5.162 1.00 33.41 71 LYS A O 1
ATOM 584 N N . GLU A 1 72 ? 14.378 12.348 5.894 1.00 38.12 72 GLU A N 1
ATOM 585 C CA . GLU A 1 72 ? 13.579 12.227 4.677 1.00 38.12 72 GLU A CA 1
ATOM 586 C C . GLU A 1 72 ? 12.667 13.458 4.544 1.00 38.12 72 GLU A C 1
ATOM 588 O O . GLU A 1 72 ? 11.879 13.736 5.450 1.00 38.12 72 GLU A O 1
ATOM 593 N N . ILE A 1 73 ? 12.797 14.219 3.450 1.00 36.03 73 ILE A N 1
ATOM 594 C CA . ILE A 1 73 ? 11.988 15.427 3.204 1.00 36.03 73 ILE A CA 1
ATOM 595 C C . ILE A 1 73 ? 11.059 15.232 2.003 1.00 36.03 73 ILE A C 1
ATOM 597 O O . ILE A 1 73 ? 11.442 14.657 0.982 1.00 36.03 73 ILE A O 1
ATOM 601 N N . ASN A 1 74 ? 9.832 15.749 2.123 1.00 39.56 74 ASN A N 1
ATOM 602 C CA . ASN A 1 74 ? 8.874 15.840 1.029 1.00 39.56 74 ASN A CA 1
ATOM 603 C C . ASN A 1 74 ? 9.201 17.038 0.118 1.00 39.56 74 ASN A C 1
ATOM 605 O O . ASN A 1 74 ? 9.117 18.189 0.539 1.00 39.56 74 ASN A O 1
ATOM 609 N N . LEU A 1 75 ? 9.529 16.769 -1.145 1.00 40.56 75 LEU A N 1
ATOM 610 C CA . LEU A 1 75 ? 9.912 17.789 -2.127 1.00 40.56 75 LEU A CA 1
ATOM 611 C C . LEU A 1 75 ? 8.807 18.820 -2.428 1.00 40.56 75 LEU A C 1
ATOM 613 O O . LEU A 1 75 ? 9.122 19.936 -2.836 1.00 40.56 75 LEU A O 1
ATOM 617 N N . ASP A 1 76 ? 7.538 18.496 -2.155 1.00 37.44 76 ASP A N 1
ATOM 618 C CA . ASP A 1 76 ? 6.417 19.438 -2.301 1.00 37.44 76 ASP A CA 1
ATOM 619 C C . ASP A 1 76 ? 6.558 20.667 -1.363 1.00 37.44 76 ASP A C 1
ATOM 621 O O . ASP A 1 76 ? 6.021 21.738 -1.654 1.00 37.44 76 ASP A O 1
ATOM 625 N N . GLU A 1 77 ? 7.313 20.547 -0.261 1.00 38.44 77 GLU A N 1
ATOM 626 C CA . GLU A 1 77 ? 7.550 21.616 0.727 1.00 38.44 77 GLU A CA 1
ATOM 627 C C . GLU A 1 77 ? 8.672 22.592 0.313 1.00 38.44 77 GLU A C 1
ATOM 629 O O . GLU A 1 77 ? 8.720 23.720 0.800 1.00 38.44 77 GLU A O 1
ATOM 634 N N . LEU A 1 78 ? 9.540 22.209 -0.635 1.00 40.62 78 LEU A N 1
ATOM 635 C CA . LEU A 1 78 ? 10.662 23.028 -1.132 1.00 40.62 78 LEU A CA 1
ATOM 636 C C . LEU A 1 78 ? 10.281 23.941 -2.317 1.00 40.62 78 LEU A C 1
ATOM 638 O O . LEU A 1 78 ? 11.117 24.688 -2.825 1.00 40.62 78 LEU A O 1
ATOM 642 N N . ARG A 1 79 ? 9.015 23.904 -2.756 1.00 37.94 79 ARG A N 1
ATOM 643 C CA . ARG A 1 79 ? 8.512 24.515 -4.002 1.00 37.94 79 ARG A CA 1
ATOM 644 C C . ARG A 1 79 ? 8.603 26.047 -4.076 1.00 37.94 79 ARG A C 1
ATOM 646 O O . ARG A 1 79 ? 8.683 26.593 -5.169 1.00 37.94 79 ARG A O 1
ATOM 653 N N . VAL A 1 80 ? 8.528 26.751 -2.947 1.00 40.16 80 VAL A N 1
ATOM 654 C CA . VAL A 1 80 ? 8.313 28.216 -2.911 1.00 40.16 80 VAL A CA 1
ATOM 655 C C . VAL A 1 80 ? 9.598 29.041 -2.709 1.00 40.16 80 VAL A C 1
ATOM 657 O O . VAL A 1 80 ? 9.730 30.055 -3.386 1.00 40.16 80 VAL A O 1
ATOM 660 N N . PRO A 1 81 ? 10.568 28.646 -1.860 1.00 42.69 81 PRO A N 1
ATOM 661 C CA . PRO A 1 81 ? 11.720 29.508 -1.562 1.00 42.69 81 PRO A CA 1
ATOM 662 C C . PRO A 1 81 ? 12.818 29.524 -2.634 1.00 42.69 81 PRO A C 1
ATOM 664 O O . PRO A 1 81 ? 13.615 30.453 -2.667 1.00 42.69 81 PRO A O 1
ATOM 667 N N . TYR A 1 82 ? 12.896 28.497 -3.487 1.00 45.19 82 TYR A N 1
ATOM 668 C CA . TYR A 1 82 ? 14.079 28.262 -4.329 1.00 45.19 82 TYR A CA 1
ATOM 669 C C . TYR A 1 82 ? 13.850 28.489 -5.831 1.00 45.19 82 TYR A C 1
ATOM 671 O O . TYR A 1 82 ? 14.794 28.389 -6.611 1.00 45.19 82 TYR A O 1
ATOM 679 N N . ALA A 1 83 ? 12.623 28.810 -6.253 1.00 43.47 83 ALA A N 1
ATOM 680 C CA . ALA A 1 83 ? 12.246 28.919 -7.667 1.00 43.47 83 ALA A CA 1
ATOM 681 C C . ALA A 1 83 ? 13.084 29.944 -8.462 1.00 43.47 83 ALA A C 1
ATOM 683 O O . ALA A 1 83 ? 13.402 29.704 -9.624 1.00 43.47 83 ALA A O 1
ATOM 684 N N . GLU A 1 84 ? 13.478 31.053 -7.832 1.00 49.00 84 GLU A N 1
ATOM 685 C CA . GLU A 1 84 ? 14.281 32.113 -8.459 1.00 49.00 84 GLU A CA 1
ATOM 686 C C . GLU A 1 84 ? 15.749 31.696 -8.652 1.00 49.00 84 GLU A C 1
ATOM 688 O O . GLU A 1 84 ? 16.306 31.850 -9.739 1.00 49.00 84 GLU A O 1
ATOM 693 N N . ALA A 1 85 ? 16.346 31.061 -7.639 1.00 49.78 85 ALA A N 1
ATOM 694 C CA . ALA A 1 85 ? 17.698 30.507 -7.714 1.00 49.78 85 ALA A CA 1
ATOM 695 C C . ALA A 1 85 ? 17.794 29.387 -8.770 1.00 49.78 85 ALA A C 1
ATOM 697 O O . ALA A 1 85 ? 18.761 29.321 -9.530 1.00 49.78 85 ALA A O 1
ATOM 698 N N . PHE A 1 86 ? 16.758 28.546 -8.885 1.00 53.25 86 PHE A N 1
ATOM 699 C CA . PHE A 1 86 ? 16.673 27.527 -9.938 1.00 53.25 86 PHE A CA 1
ATOM 700 C C . PHE A 1 86 ? 16.638 28.130 -11.353 1.00 53.25 86 PHE A C 1
ATOM 702 O O . PHE A 1 86 ? 17.185 27.532 -12.279 1.00 53.25 86 PHE A O 1
ATOM 709 N N . GLY A 1 87 ? 16.037 29.312 -11.529 1.00 51.41 87 GLY A N 1
ATOM 710 C CA . GLY A 1 87 ? 15.993 30.015 -12.814 1.00 51.41 87 GLY A CA 1
ATOM 711 C C . GLY A 1 87 ? 17.367 30.473 -13.312 1.00 51.41 87 GLY A C 1
ATOM 712 O O . GLY A 1 87 ? 17.640 30.396 -14.505 1.00 51.41 87 GLY A O 1
ATOM 713 N N . GLN A 1 88 ? 18.259 30.890 -12.411 1.00 56.84 88 GLN A N 1
ATOM 714 C CA . GLN A 1 88 ? 19.615 31.324 -12.774 1.00 56.84 88 GLN A CA 1
ATOM 715 C C . GLN A 1 88 ? 20.495 30.146 -13.205 1.00 56.84 88 GLN A C 1
ATOM 717 O O . GLN A 1 88 ? 21.214 30.243 -14.197 1.00 56.84 88 GLN A O 1
ATOM 722 N N . LEU A 1 89 ? 20.368 29.006 -12.516 1.00 55.94 89 LEU A N 1
ATOM 723 C CA . LEU A 1 89 ? 21.061 27.769 -12.873 1.00 55.94 89 LEU A CA 1
ATOM 724 C C . LEU A 1 89 ? 20.685 27.308 -14.294 1.00 55.94 89 LEU A C 1
ATOM 726 O O . LEU A 1 89 ? 21.556 26.948 -15.081 1.00 55.94 89 LEU A O 1
ATOM 730 N N . LEU A 1 90 ? 19.395 27.372 -14.641 1.00 52.50 90 LEU A N 1
ATOM 731 C CA . LEU A 1 90 ? 18.878 27.021 -15.968 1.00 52.50 90 LEU A CA 1
ATOM 732 C C . LEU A 1 90 ? 19.535 27.829 -17.098 1.00 52.50 90 LEU A C 1
ATOM 734 O O . LEU A 1 90 ? 19.921 27.246 -18.112 1.00 52.50 90 LEU A O 1
ATOM 738 N N . SER A 1 91 ? 19.689 29.143 -16.917 1.00 55.28 91 SER A N 1
ATOM 739 C CA . SER A 1 91 ? 20.320 30.019 -17.913 1.00 55.28 91 SER A CA 1
ATOM 740 C C . SER A 1 91 ? 21.784 29.647 -18.152 1.00 55.28 91 SER A C 1
ATOM 742 O O . SER A 1 91 ? 22.201 29.507 -19.299 1.00 55.28 91 SER A O 1
ATOM 744 N N . THR A 1 92 ? 22.539 29.372 -17.084 1.00 55.81 92 THR A N 1
ATOM 745 C CA . THR A 1 92 ? 23.944 28.946 -17.182 1.00 55.81 92 THR A CA 1
ATOM 746 C C . THR A 1 92 ? 24.097 27.617 -17.930 1.00 55.81 92 THR A C 1
ATOM 748 O O . THR A 1 92 ? 25.001 27.466 -18.745 1.00 55.81 92 THR A O 1
ATOM 751 N N . PHE A 1 93 ? 23.197 26.652 -17.716 1.00 54.34 93 PHE A N 1
ATOM 752 C CA . PHE A 1 93 ? 23.236 25.368 -18.429 1.00 54.34 93 PHE A CA 1
ATOM 753 C C . PHE A 1 93 ? 22.876 25.483 -19.917 1.00 54.34 93 PHE A C 1
ATOM 755 O O . PHE A 1 93 ? 23.464 24.780 -20.741 1.00 54.34 93 PHE A O 1
ATOM 762 N N . ALA A 1 94 ? 21.937 26.367 -20.268 1.00 54.31 94 ALA A N 1
ATOM 763 C CA . ALA A 1 94 ? 21.569 26.627 -21.659 1.00 54.31 94 ALA A CA 1
ATOM 764 C C . ALA A 1 94 ? 22.732 27.255 -22.450 1.00 54.31 94 ALA A C 1
ATOM 766 O O . ALA A 1 94 ? 22.976 26.881 -23.597 1.00 54.31 94 ALA A O 1
ATOM 767 N N . GLU A 1 95 ? 23.496 28.150 -21.819 1.00 56.12 95 GLU A N 1
ATOM 768 C CA . GLU A 1 95 ? 24.689 28.783 -22.402 1.00 56.12 95 GLU A CA 1
ATOM 769 C C . GLU A 1 95 ? 25.842 27.791 -22.643 1.00 56.12 95 GLU A C 1
ATOM 771 O O . GLU A 1 95 ? 26.652 27.987 -23.547 1.00 56.12 95 GLU A O 1
ATOM 776 N N . MET A 1 96 ? 25.890 26.683 -21.894 1.00 51.81 96 MET A N 1
ATOM 777 C CA . MET A 1 96 ? 26.901 25.624 -22.037 1.00 51.81 96 MET A CA 1
ATOM 778 C C . MET A 1 96 ? 26.596 24.605 -23.155 1.00 51.81 96 MET A C 1
ATOM 780 O O . MET A 1 96 ? 27.320 23.618 -23.295 1.00 51.81 96 MET A O 1
ATOM 784 N N . GLY A 1 97 ? 25.537 24.803 -23.951 1.00 49.12 97 GLY A N 1
ATOM 785 C CA . GLY A 1 97 ? 25.191 23.927 -25.082 1.00 49.12 97 GLY A CA 1
ATOM 786 C C . GLY A 1 97 ? 24.700 22.524 -24.689 1.00 49.12 97 GLY A C 1
ATOM 787 O O . GLY A 1 97 ? 24.730 21.608 -25.512 1.00 49.12 97 GLY A O 1
ATOM 788 N N . GLY A 1 98 ? 24.274 22.329 -23.436 1.00 47.50 98 GLY A N 1
ATOM 789 C CA . GLY A 1 98 ? 23.864 21.029 -22.904 1.00 47.50 98 GLY A CA 1
ATOM 790 C C . GLY A 1 98 ? 22.508 20.559 -23.436 1.00 47.50 98 GLY A C 1
ATOM 791 O O . GLY A 1 98 ? 21.495 21.234 -23.267 1.00 47.50 98 GLY A O 1
ATOM 792 N N . MET A 1 99 ? 22.481 19.367 -24.037 1.00 46.22 99 MET A N 1
ATOM 793 C CA . MET A 1 99 ? 21.236 18.654 -24.334 1.00 46.22 99 MET A CA 1
ATOM 794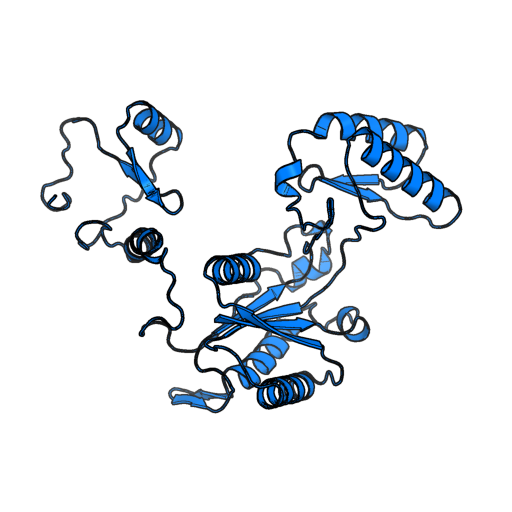 C C . MET A 1 99 ? 20.589 18.140 -23.036 1.00 46.22 99 MET A C 1
ATOM 796 O O . MET A 1 99 ? 21.262 17.558 -22.187 1.00 46.22 99 MET A O 1
ATOM 800 N N . ASP A 1 100 ? 19.271 18.339 -22.929 1.00 47.72 100 ASP A N 1
ATOM 801 C CA . ASP A 1 100 ? 18.339 17.745 -21.959 1.00 47.72 100 ASP A CA 1
ATOM 802 C C . ASP A 1 100 ? 18.641 17.964 -20.462 1.00 47.72 100 ASP A C 1
ATOM 804 O O . ASP A 1 100 ? 18.787 17.008 -19.695 1.00 47.72 100 ASP A O 1
ATOM 808 N N . LEU A 1 101 ? 18.639 19.224 -20.015 1.00 44.81 101 LEU A N 1
ATOM 809 C CA . LEU A 1 101 ? 18.356 19.569 -18.616 1.00 44.81 101 LEU A CA 1
ATOM 810 C C . LEU A 1 101 ? 16.842 19.794 -18.462 1.00 44.81 101 LEU A C 1
ATOM 812 O O . LEU A 1 101 ? 16.302 20.790 -18.940 1.00 44.81 101 LEU A O 1
ATOM 816 N N . VAL A 1 102 ? 16.141 18.882 -17.789 1.00 41.25 102 VAL A N 1
ATOM 817 C CA . VAL A 1 102 ? 14.724 19.051 -17.443 1.00 41.25 102 VAL A CA 1
ATOM 818 C C . VAL A 1 102 ? 14.654 19.436 -15.973 1.00 41.25 102 VAL A C 1
ATOM 820 O O . VAL A 1 102 ? 14.874 18.621 -15.087 1.00 41.25 102 VAL A O 1
ATOM 823 N N . VAL A 1 103 ? 14.330 20.686 -15.673 1.00 41.59 103 VAL A N 1
ATOM 824 C CA . VAL A 1 103 ? 13.948 21.060 -14.308 1.00 41.59 103 VAL A CA 1
ATOM 825 C C . VAL A 1 103 ? 12.443 20.886 -14.208 1.00 41.59 103 VAL A C 1
ATOM 827 O O . VAL A 1 103 ? 11.705 21.468 -14.999 1.00 41.59 103 VAL A O 1
ATOM 830 N N . ASN A 1 104 ? 11.977 20.065 -13.263 1.00 38.25 104 ASN A N 1
ATOM 831 C CA . ASN A 1 104 ? 10.547 19.959 -12.989 1.00 38.25 104 ASN A CA 1
ATOM 832 C C . ASN A 1 104 ? 10.202 20.873 -11.803 1.00 38.25 104 ASN A C 1
ATOM 834 O O . ASN A 1 104 ? 10.391 20.472 -10.647 1.00 38.25 104 ASN A O 1
ATOM 838 N N . PRO A 1 105 ? 9.684 22.090 -12.053 1.00 32.00 105 PRO A N 1
ATOM 839 C CA . PRO A 1 105 ? 9.370 23.049 -10.996 1.00 32.00 105 PRO A CA 1
ATOM 840 C C . PRO A 1 105 ? 8.250 22.567 -10.062 1.00 32.00 105 PRO A C 1
ATOM 842 O O . PRO A 1 105 ? 8.124 23.074 -8.951 1.00 32.00 105 PRO A O 1
ATOM 845 N N . ASN A 1 106 ? 7.472 21.549 -10.453 1.00 32.25 106 ASN A N 1
ATOM 846 C CA . ASN A 1 106 ? 6.468 20.937 -9.580 1.00 32.25 106 ASN A CA 1
ATOM 847 C C . ASN A 1 106 ? 7.062 19.917 -8.597 1.00 32.25 106 ASN A C 1
ATOM 849 O O . ASN A 1 106 ? 6.356 19.495 -7.689 1.00 32.25 106 ASN A O 1
ATOM 853 N N . MET A 1 107 ? 8.328 19.518 -8.767 1.00 33.91 107 MET A N 1
ATOM 854 C CA . MET A 1 107 ? 8.976 18.463 -7.978 1.00 33.91 107 MET A CA 1
ATOM 855 C C . MET A 1 107 ? 10.263 18.903 -7.269 1.00 33.91 107 MET A C 1
ATOM 857 O O . MET A 1 107 ? 10.902 18.061 -6.647 1.00 33.91 107 MET A O 1
ATOM 861 N N . ALA A 1 108 ? 10.671 20.173 -7.380 1.00 39.47 108 ALA A N 1
ATOM 862 C CA . ALA A 1 108 ? 11.933 20.682 -6.825 1.00 39.47 108 ALA A CA 1
ATOM 863 C C . ALA A 1 108 ? 13.148 19.777 -7.150 1.00 39.47 108 ALA A C 1
ATOM 865 O O . ALA A 1 108 ? 14.004 19.527 -6.303 1.00 39.47 108 ALA A O 1
ATOM 866 N N . ALA A 1 109 ? 13.195 19.253 -8.380 1.00 40.19 109 ALA A N 1
ATOM 867 C CA . ALA A 1 109 ? 14.220 18.328 -8.852 1.00 40.19 109 ALA A CA 1
ATOM 868 C C . ALA A 1 109 ? 14.858 18.837 -10.153 1.00 40.19 109 ALA A C 1
ATOM 870 O O . ALA A 1 109 ? 14.160 19.318 -11.051 1.00 40.19 109 ALA A O 1
ATOM 871 N N . ILE A 1 110 ? 16.184 18.698 -10.245 1.00 45.34 110 ILE A N 1
ATOM 872 C CA . ILE A 1 110 ? 16.965 18.938 -11.462 1.00 45.34 110 ILE A CA 1
ATOM 873 C C . ILE A 1 110 ? 17.217 17.576 -12.118 1.00 45.34 110 ILE A C 1
ATOM 875 O O . ILE A 1 110 ? 17.874 16.721 -11.524 1.00 45.34 110 ILE A O 1
ATOM 879 N N . PHE A 1 111 ? 16.701 17.371 -13.328 1.00 46.38 111 PHE A N 1
ATOM 880 C CA . PHE A 1 111 ? 17.012 16.213 -14.164 1.00 46.38 111 PHE A CA 1
ATOM 881 C C . PHE A 1 111 ? 17.992 16.618 -15.251 1.00 46.38 111 PHE A C 1
ATOM 883 O O . PHE A 1 111 ? 17.809 17.653 -15.884 1.00 46.38 111 PHE A O 1
ATOM 890 N N . TRP A 1 112 ? 18.974 15.770 -15.530 1.00 44.56 112 TRP A N 1
ATOM 891 C CA . TRP A 1 112 ? 19.741 15.861 -16.766 1.00 44.56 112 TRP A CA 1
ATOM 892 C C . TRP A 1 112 ? 19.904 14.478 -17.387 1.00 44.56 112 TRP A C 1
ATOM 894 O O . TRP A 1 112 ? 20.072 13.486 -16.667 1.00 44.56 112 TRP A O 1
ATOM 904 N N . ASN A 1 113 ? 19.873 14.393 -18.718 1.00 40.53 113 ASN A N 1
ATOM 905 C CA . ASN A 1 113 ? 20.372 13.203 -19.400 1.00 40.53 113 ASN A CA 1
ATOM 906 C C . ASN A 1 113 ? 21.887 13.171 -19.218 1.00 40.53 113 ASN A C 1
ATOM 908 O O . ASN A 1 113 ? 22.590 14.056 -19.688 1.00 40.53 113 ASN A O 1
ATOM 912 N N . ASN A 1 114 ? 22.392 12.174 -18.491 1.00 43.69 114 ASN A N 1
ATOM 913 C CA . ASN A 1 114 ? 23.823 11.995 -18.272 1.00 43.69 114 ASN A CA 1
ATOM 914 C C . ASN A 1 114 ? 24.489 11.558 -19.591 1.00 43.69 114 ASN A C 1
ATOM 916 O O . ASN A 1 114 ? 24.291 10.406 -19.986 1.00 43.69 114 ASN A O 1
ATOM 920 N N . PRO A 1 115 ? 25.289 12.412 -20.263 1.00 38.88 115 PRO A N 1
ATOM 921 C CA . PRO A 1 115 ? 25.955 12.022 -21.504 1.00 38.88 115 PRO A CA 1
ATOM 922 C C . PRO A 1 115 ? 27.113 11.036 -21.258 1.00 38.88 115 PRO A C 1
ATOM 924 O O . PRO A 1 115 ? 27.634 10.452 -22.205 1.00 38.88 115 PRO A O 1
ATOM 927 N N . GLY A 1 116 ? 27.506 10.823 -19.992 1.00 40.12 116 GLY A N 1
ATOM 928 C CA . GLY A 1 116 ? 28.717 10.101 -19.607 1.00 40.12 116 GLY A CA 1
ATOM 929 C C . GLY A 1 116 ? 29.997 10.915 -19.851 1.00 40.12 116 GLY A C 1
ATOM 930 O O . GLY A 1 116 ? 29.992 11.935 -20.538 1.00 40.12 116 GLY A O 1
ATOM 931 N N . GLY A 1 117 ? 31.116 10.472 -19.267 1.00 44.25 117 GLY A N 1
ATOM 932 C CA . GLY A 1 117 ? 32.443 11.084 -19.461 1.00 44.25 117 GLY A CA 1
ATOM 933 C C . GLY A 1 117 ? 32.731 12.313 -18.584 1.00 44.25 117 GLY A C 1
ATOM 934 O O . GLY A 1 117 ? 31.993 12.598 -17.646 1.00 44.25 117 GLY A O 1
ATOM 935 N N . GLN A 1 118 ? 33.808 13.051 -18.889 1.00 42.94 118 GLN A N 1
ATOM 936 C CA . GLN A 1 118 ? 34.312 14.194 -18.094 1.00 42.94 118 GLN A CA 1
ATOM 937 C C . GLN A 1 118 ? 33.270 15.302 -17.848 1.00 42.94 118 GLN A C 1
ATOM 939 O O . GLN A 1 118 ? 33.298 15.961 -16.813 1.00 42.94 118 GLN A O 1
ATOM 944 N N . PHE A 1 119 ? 32.298 15.474 -18.749 1.00 42.94 119 PHE A N 1
ATOM 945 C CA . PHE A 1 119 ? 31.211 16.443 -18.576 1.00 42.94 119 PHE A CA 1
ATOM 946 C C . PHE A 1 119 ? 30.255 16.083 -17.428 1.00 42.94 119 PHE A C 1
ATOM 948 O O . PHE A 1 119 ? 29.671 16.971 -16.813 1.00 42.94 119 PHE A O 1
ATOM 955 N N . SER A 1 120 ? 30.122 14.796 -17.092 1.00 45.69 120 SER A N 1
ATOM 956 C CA . SER A 1 120 ? 29.242 14.335 -16.009 1.00 45.69 120 SER A CA 1
ATOM 957 C C . SER A 1 120 ? 29.718 14.779 -14.621 1.00 45.69 120 SER A C 1
ATOM 959 O O . SER A 1 120 ? 28.896 15.131 -13.775 1.00 45.69 120 SER A O 1
ATOM 961 N N . GLU A 1 121 ? 31.034 14.841 -14.410 1.00 47.50 121 GLU A N 1
ATOM 962 C CA . GLU A 1 121 ? 31.646 15.284 -13.153 1.00 47.50 121 GLU A CA 1
ATOM 963 C C . GLU A 1 121 ? 31.519 16.799 -12.973 1.00 47.50 121 GLU A C 1
ATOM 965 O O . GLU A 1 121 ? 31.160 17.264 -11.893 1.00 47.50 121 GLU A O 1
ATOM 970 N N . VAL A 1 122 ? 31.711 17.566 -14.050 1.00 49.91 122 VAL A N 1
ATOM 971 C CA . VAL A 1 122 ? 31.556 19.031 -14.058 1.00 49.91 122 VAL A CA 1
ATOM 972 C C . VAL A 1 122 ? 30.110 19.439 -13.756 1.00 49.91 122 VAL A C 1
ATOM 974 O O . VAL A 1 122 ? 29.875 20.316 -12.928 1.00 49.91 122 VAL A O 1
ATOM 977 N N . ILE A 1 123 ? 29.130 18.767 -14.368 1.00 50.72 123 ILE A N 1
ATOM 978 C CA . ILE A 1 123 ? 27.700 19.031 -14.144 1.00 50.72 123 ILE A CA 1
ATOM 979 C C . ILE A 1 123 ? 27.282 18.658 -12.715 1.00 50.72 123 ILE A C 1
ATOM 981 O O . ILE A 1 123 ? 26.593 19.433 -12.049 1.00 50.72 123 ILE A O 1
ATOM 985 N N . ALA A 1 124 ? 27.728 17.503 -12.212 1.00 51.50 124 ALA A N 1
ATOM 986 C CA . ALA A 1 124 ? 27.459 17.091 -10.835 1.00 51.50 124 ALA A CA 1
ATOM 987 C C . ALA A 1 124 ? 28.065 18.069 -9.815 1.00 51.50 124 ALA A C 1
ATOM 989 O O . ALA A 1 124 ? 27.428 18.382 -8.807 1.00 51.50 124 ALA A O 1
ATOM 990 N N . GLN A 1 125 ? 29.264 18.583 -10.096 1.00 53.25 125 GLN A N 1
ATOM 991 C CA . GLN A 1 125 ? 29.945 19.570 -9.266 1.00 53.25 125 GLN A CA 1
ATOM 992 C C . GLN A 1 125 ? 29.204 20.918 -9.256 1.00 53.25 125 GLN A C 1
ATOM 994 O O . GLN A 1 125 ? 28.941 21.441 -8.177 1.00 53.25 125 GLN A O 1
ATOM 999 N N . LEU A 1 126 ? 28.761 21.419 -10.415 1.00 54.66 126 LEU A N 1
ATOM 1000 C CA . LEU A 1 126 ? 27.940 22.635 -10.540 1.00 54.66 126 LEU A CA 1
ATOM 1001 C C . LEU A 1 126 ? 26.624 22.546 -9.753 1.00 54.66 126 LEU A C 1
ATOM 1003 O O . LEU A 1 126 ? 26.265 23.473 -9.027 1.00 54.66 126 LEU A O 1
ATOM 1007 N N . VAL A 1 127 ? 25.920 21.414 -9.844 1.00 55.59 127 VAL A N 1
ATOM 1008 C CA . VAL A 1 127 ? 24.680 21.181 -9.082 1.00 55.59 127 VAL A CA 1
ATOM 1009 C C . VAL A 1 127 ? 24.959 21.098 -7.576 1.00 55.59 127 VAL A C 1
ATOM 1011 O O . VAL A 1 127 ? 24.175 21.612 -6.778 1.00 55.59 127 VAL A O 1
ATOM 1014 N N . ALA A 1 128 ? 26.082 20.498 -7.169 1.00 53.78 128 ALA A N 1
ATOM 1015 C CA . ALA A 1 128 ? 26.498 20.440 -5.769 1.00 53.78 128 ALA A CA 1
ATOM 1016 C C . ALA A 1 128 ? 26.919 21.815 -5.214 1.00 53.78 128 ALA A C 1
ATOM 1018 O O . ALA A 1 128 ? 26.613 22.123 -4.062 1.00 53.78 128 ALA A O 1
ATOM 1019 N N . ASP A 1 129 ? 27.591 22.647 -6.012 1.00 54.44 129 ASP A N 1
ATOM 1020 C CA . ASP A 1 129 ? 27.978 24.015 -5.649 1.00 54.44 129 ASP A CA 1
ATOM 1021 C C . ASP A 1 129 ? 26.762 24.937 -5.529 1.00 54.44 129 ASP A C 1
ATOM 1023 O O . ASP A 1 129 ? 26.632 25.658 -4.537 1.00 54.44 129 ASP A O 1
ATOM 1027 N N . PHE A 1 130 ? 25.814 24.834 -6.463 1.00 59.78 130 PHE A N 1
ATOM 1028 C CA . PHE A 1 130 ? 24.518 25.501 -6.356 1.00 59.78 130 PHE A CA 1
ATOM 1029 C C . PHE A 1 130 ? 23.782 25.080 -5.078 1.00 59.78 130 PHE A C 1
ATOM 1031 O O . PHE A 1 130 ? 23.397 25.931 -4.276 1.00 59.78 130 PHE A O 1
ATOM 1038 N N . ALA A 1 131 ? 23.667 23.772 -4.824 1.00 53.53 131 ALA A N 1
ATOM 1039 C CA . ALA A 1 131 ? 23.041 23.255 -3.611 1.00 53.53 131 ALA A CA 1
ATOM 1040 C C . ALA A 1 131 ? 23.690 23.820 -2.338 1.00 53.53 131 ALA A C 1
ATOM 1042 O O . ALA A 1 131 ? 22.983 24.312 -1.458 1.00 53.53 131 ALA A O 1
ATOM 1043 N N . ARG A 1 132 ? 25.029 23.845 -2.272 1.00 54.34 132 ARG A N 1
ATOM 1044 C CA . ARG A 1 132 ? 25.778 24.451 -1.161 1.00 54.34 132 ARG A CA 1
ATOM 1045 C C . ARG A 1 132 ? 25.464 25.935 -0.982 1.00 54.34 132 ARG A C 1
ATOM 1047 O O . ARG A 1 132 ? 25.212 26.351 0.146 1.00 54.34 132 ARG A O 1
ATOM 1054 N N . SER A 1 133 ? 25.432 26.716 -2.065 1.00 53.88 133 SER A N 1
ATOM 1055 C CA . SER A 1 133 ? 25.127 28.157 -2.014 1.00 53.88 133 SER A CA 1
ATOM 1056 C C . SER A 1 133 ? 23.721 28.458 -1.476 1.00 53.88 133 SER A C 1
ATOM 1058 O O . SER A 1 133 ? 23.501 29.493 -0.853 1.00 53.88 133 SER A O 1
ATOM 1060 N N . CYS A 1 134 ? 22.790 27.516 -1.639 1.00 49.69 134 CYS A N 1
ATOM 1061 C CA . CYS A 1 134 ? 21.419 27.606 -1.144 1.00 49.69 134 CYS A CA 1
ATOM 1062 C C . CYS A 1 134 ? 21.209 26.948 0.237 1.00 49.69 134 CYS A C 1
ATOM 1064 O O . CYS A 1 134 ? 20.068 26.845 0.694 1.00 49.69 134 CYS A O 1
ATOM 1066 N N . GLY A 1 135 ? 22.275 26.470 0.896 1.00 45.03 135 GLY A N 1
ATOM 1067 C CA . GLY A 1 135 ? 22.192 25.748 2.172 1.00 45.03 135 GLY A CA 1
ATOM 1068 C C . GLY A 1 135 ? 21.561 24.351 2.066 1.00 45.03 135 GLY A C 1
ATOM 1069 O O . GLY A 1 135 ? 21.114 23.791 3.066 1.00 45.03 135 GLY A O 1
ATOM 1070 N N . LEU A 1 136 ? 21.500 23.783 0.859 1.00 45.34 136 LEU A N 1
ATOM 1071 C CA . LEU A 1 136 ? 20.926 22.473 0.570 1.00 45.34 136 LEU A CA 1
ATOM 1072 C C . LEU A 1 136 ? 22.022 21.398 0.585 1.00 45.34 136 LEU A C 1
ATOM 1074 O O . LEU A 1 136 ? 22.989 21.449 -0.173 1.00 45.34 136 LEU A O 1
ATOM 1078 N N . HIS A 1 137 ? 21.838 20.358 1.397 1.00 44.16 137 HIS A N 1
ATOM 1079 C CA . HIS A 1 137 ? 22.608 19.122 1.269 1.00 44.16 137 HIS A CA 1
ATOM 1080 C C . HIS A 1 137 ? 21.901 18.193 0.281 1.00 44.16 137 HIS A C 1
ATOM 1082 O O . HIS A 1 137 ? 21.103 17.346 0.676 1.00 44.16 137 HIS A O 1
ATOM 1088 N N . LEU A 1 138 ? 22.179 18.360 -1.013 1.00 43.94 138 LEU A N 1
ATOM 1089 C CA . LEU A 1 138 ? 21.793 17.364 -2.008 1.00 43.94 138 LEU A CA 1
ATOM 1090 C C . LEU A 1 138 ? 22.806 16.218 -1.951 1.00 43.94 138 LEU A C 1
ATOM 1092 O O . LEU A 1 138 ? 23.982 16.397 -2.265 1.00 43.94 138 LEU A O 1
ATOM 1096 N N . GLY A 1 139 ? 22.360 15.036 -1.522 1.00 37.69 139 GLY A N 1
ATOM 1097 C CA . GLY A 1 139 ? 23.144 13.822 -1.725 1.00 37.69 139 GLY A CA 1
ATOM 1098 C C . GLY A 1 139 ? 23.393 13.627 -3.226 1.00 37.69 139 GLY A C 1
ATOM 1099 O O . GLY A 1 139 ? 22.478 13.870 -4.022 1.00 37.69 139 GLY A O 1
ATOM 1100 N N . PRO A 1 140 ? 24.601 13.211 -3.646 1.00 32.44 140 PRO A N 1
ATOM 1101 C CA . PRO A 1 140 ? 24.829 12.870 -5.038 1.00 32.44 140 PRO A CA 1
ATOM 1102 C C . PRO A 1 140 ? 23.869 11.726 -5.390 1.00 32.44 140 PRO A C 1
ATOM 1104 O O . PRO A 1 140 ? 23.709 10.788 -4.610 1.00 32.44 140 PRO A O 1
ATOM 1107 N N . TYR A 1 141 ? 23.223 11.817 -6.552 1.00 36.19 141 TYR A N 1
ATOM 1108 C CA . TYR A 1 141 ? 22.293 10.822 -7.102 1.00 36.19 141 TYR A CA 1
ATOM 1109 C C . TYR A 1 141 ? 20.881 10.797 -6.486 1.00 36.19 141 TYR A C 1
ATOM 1111 O O . TYR A 1 141 ? 20.527 9.903 -5.721 1.00 36.19 141 TYR A O 1
ATOM 1119 N N . SER A 1 142 ? 19.996 11.683 -6.953 1.00 34.78 142 SER A N 1
ATOM 1120 C CA . SER A 1 142 ? 18.556 11.388 -6.946 1.00 34.78 142 SER A CA 1
ATOM 1121 C C . SER A 1 142 ? 18.125 10.963 -8.351 1.00 34.78 142 SER A C 1
ATOM 1123 O O . SER A 1 142 ? 17.761 11.765 -9.202 1.00 34.78 142 SER A O 1
ATOM 1125 N N . SER A 1 143 ? 18.238 9.664 -8.629 1.00 37.66 143 SER A N 1
ATOM 1126 C CA . SER A 1 143 ? 17.631 9.088 -9.832 1.00 37.66 143 SER A CA 1
ATOM 1127 C C . SER A 1 143 ? 16.166 8.777 -9.534 1.00 37.66 143 SER A C 1
ATOM 1129 O O . SER A 1 143 ? 15.858 8.229 -8.473 1.00 37.66 143 SER A O 1
ATOM 1131 N N . ILE A 1 144 ? 15.250 9.091 -10.460 1.00 43.88 144 ILE A N 1
ATOM 1132 C CA . ILE A 1 144 ? 13.910 8.490 -10.438 1.00 43.88 144 ILE A CA 1
ATOM 1133 C C . ILE A 1 144 ? 14.124 6.990 -10.614 1.00 43.88 144 ILE A C 1
ATOM 1135 O O . ILE A 1 144 ? 14.308 6.484 -11.722 1.00 43.88 144 ILE A O 1
ATOM 1139 N N . LYS A 1 145 ? 14.165 6.267 -9.494 1.00 52.12 145 LYS A N 1
ATOM 1140 C CA . LYS A 1 145 ? 14.355 4.828 -9.525 1.00 52.12 145 LYS A CA 1
ATOM 1141 C C . LYS A 1 145 ? 13.005 4.186 -9.773 1.00 52.12 145 LYS A C 1
ATOM 1143 O O . LYS A 1 145 ? 12.112 4.231 -8.930 1.00 52.12 145 LYS A O 1
ATOM 1148 N N . TYR A 1 146 ? 12.876 3.550 -10.928 1.00 68.25 146 TYR A N 1
ATOM 1149 C CA . TYR A 1 146 ? 11.789 2.620 -11.168 1.00 68.25 146 TYR A CA 1
ATOM 1150 C C . TYR A 1 146 ? 11.861 1.481 -10.141 1.00 68.25 146 TYR A C 1
ATOM 1152 O O . TYR A 1 146 ? 12.763 0.639 -10.181 1.00 68.25 146 TYR A O 1
ATOM 1160 N N . ASN A 1 147 ? 10.925 1.476 -9.194 1.00 73.12 147 ASN A N 1
ATOM 1161 C CA . ASN A 1 147 ? 10.873 0.514 -8.103 1.00 73.12 147 ASN A CA 1
ATOM 1162 C C . ASN A 1 147 ? 9.429 0.027 -7.903 1.00 73.12 147 ASN A C 1
ATOM 1164 O O . ASN A 1 147 ? 8.790 0.386 -6.914 1.00 73.12 147 ASN A O 1
ATOM 1168 N N . PRO A 1 148 ? 8.883 -0.789 -8.823 1.00 83.12 148 PRO A N 1
ATOM 1169 C CA . PRO A 1 148 ? 7.572 -1.387 -8.636 1.00 83.12 148 PRO A CA 1
ATOM 1170 C C . PRO A 1 148 ? 7.596 -2.340 -7.437 1.00 83.12 148 PRO A C 1
ATOM 1172 O O . PRO A 1 148 ? 8.249 -3.387 -7.477 1.00 83.12 148 PRO A O 1
ATOM 1175 N N . HIS A 1 149 ? 6.868 -2.006 -6.379 1.00 89.19 149 HIS A N 1
ATOM 1176 C CA . HIS A 1 149 ? 6.761 -2.851 -5.196 1.00 89.19 149 HIS A CA 1
ATOM 1177 C C . HIS A 1 149 ? 5.382 -2.709 -4.540 1.00 89.19 149 HIS A C 1
ATOM 1179 O O . HIS A 1 149 ? 4.823 -1.613 -4.478 1.00 89.19 149 HIS A O 1
ATOM 1185 N N . PRO A 1 150 ? 4.773 -3.805 -4.070 1.00 92.69 150 PRO A N 1
ATOM 1186 C CA . PRO A 1 150 ? 3.553 -3.736 -3.309 1.00 92.69 150 PRO A CA 1
ATOM 1187 C C . PRO A 1 150 ? 3.844 -3.571 -1.824 1.00 92.69 150 PRO A C 1
ATOM 1189 O O . PRO A 1 150 ? 4.676 -4.269 -1.241 1.00 92.69 150 PRO A O 1
ATOM 1192 N N . THR A 1 151 ? 3.052 -2.708 -1.209 1.00 94.69 151 THR A N 1
ATOM 1193 C CA . THR A 1 151 ? 2.984 -2.541 0.236 1.00 94.69 151 THR A CA 1
ATOM 1194 C C . THR A 1 151 ? 1.629 -3.037 0.713 1.00 94.69 151 THR A C 1
ATOM 1196 O O . THR A 1 151 ? 0.610 -2.786 0.067 1.00 94.69 151 THR A O 1
ATOM 1199 N N . ALA A 1 152 ? 1.605 -3.772 1.822 1.00 96.25 152 ALA A N 1
ATOM 1200 C CA . ALA A 1 152 ? 0.396 -4.282 2.448 1.00 96.25 152 ALA A CA 1
ATOM 1201 C C . ALA A 1 152 ? 0.335 -3.891 3.923 1.00 96.25 152 ALA A C 1
ATOM 1203 O O . ALA A 1 152 ? 1.318 -4.007 4.650 1.00 96.25 152 ALA A O 1
ATOM 1204 N N . VAL A 1 153 ? -0.842 -3.475 4.369 1.00 95.44 153 VAL A N 1
ATOM 1205 C CA . VAL A 1 153 ? -1.176 -3.284 5.779 1.00 95.44 153 VAL A CA 1
ATOM 1206 C C . VAL A 1 153 ? -2.090 -4.430 6.202 1.00 95.44 153 VAL A C 1
ATOM 1208 O O . VAL A 1 153 ? -3.052 -4.748 5.501 1.00 95.44 153 VAL A O 1
ATOM 1211 N N . VAL A 1 154 ? -1.769 -5.074 7.323 1.00 95.12 154 VAL A N 1
ATOM 1212 C CA . VAL A 1 154 ? -2.415 -6.311 7.790 1.00 95.12 154 VAL A CA 1
ATOM 1213 C C . VAL A 1 154 ? -2.759 -6.245 9.270 1.00 95.12 154 VAL A C 1
ATOM 1215 O O . VAL A 1 154 ? -2.062 -5.580 10.045 1.00 95.12 154 VAL A O 1
ATOM 1218 N N . ASP A 1 155 ? -3.821 -6.952 9.662 1.00 92.00 155 ASP A N 1
ATOM 1219 C CA . ASP A 1 155 ? -4.385 -7.019 11.018 1.00 92.00 155 ASP A CA 1
ATOM 1220 C C . ASP A 1 155 ? -3.524 -7.785 12.025 1.00 92.00 155 ASP A C 1
ATOM 1222 O O . ASP A 1 155 ? -3.948 -8.735 12.675 1.00 92.00 155 ASP A O 1
ATOM 1226 N N . SER A 1 156 ? -2.282 -7.336 12.170 1.00 89.62 156 SER A N 1
ATOM 1227 C CA . SER A 1 156 ? -1.280 -7.963 13.013 1.00 89.62 156 SER A CA 1
ATOM 1228 C C . SER A 1 156 ? -0.627 -6.984 13.983 1.00 89.62 156 SER A C 1
ATOM 1230 O O . SER A 1 156 ? -0.472 -5.788 13.707 1.00 89.62 156 SER A O 1
ATOM 1232 N N . GLY A 1 157 ? -0.205 -7.543 15.116 1.00 86.94 157 GLY A N 1
ATOM 1233 C CA . GLY A 1 157 ? 0.748 -6.951 16.046 1.00 86.94 157 GLY A CA 1
ATOM 1234 C C . GLY A 1 157 ? 2.182 -7.389 15.743 1.00 86.94 157 GLY A C 1
ATOM 1235 O O . GLY A 1 157 ? 2.519 -7.729 14.607 1.00 86.94 157 GLY A O 1
ATOM 1236 N N . PHE A 1 158 ? 3.036 -7.425 16.760 1.00 91.19 158 PHE A N 1
ATOM 1237 C CA . PHE A 1 158 ? 4.368 -8.015 16.644 1.00 91.19 158 PHE A CA 1
ATOM 1238 C C . PHE A 1 158 ? 4.294 -9.482 16.175 1.00 91.19 158 PHE A C 1
ATOM 1240 O O . PHE A 1 158 ? 3.416 -10.236 16.595 1.00 91.19 158 PHE A O 1
ATOM 1247 N N . LEU A 1 159 ? 5.212 -9.891 15.295 1.00 94.00 159 LEU A N 1
ATOM 1248 C CA . LEU A 1 159 ? 5.303 -11.261 14.785 1.00 94.00 159 LEU A CA 1
ATOM 1249 C C . LEU A 1 159 ? 6.653 -11.866 15.152 1.00 94.00 159 LEU A C 1
ATOM 1251 O O . LEU A 1 159 ? 7.682 -11.202 15.048 1.00 94.00 159 LEU A O 1
ATOM 1255 N N . SER A 1 160 ? 6.657 -13.148 15.518 1.00 95.94 160 SER A N 1
ATOM 1256 C CA . SER A 1 160 ? 7.904 -13.865 15.779 1.00 95.94 160 SER A CA 1
ATOM 1257 C C . SER A 1 160 ? 8.743 -14.014 14.499 1.00 95.94 160 SER A C 1
ATOM 1259 O O . SER A 1 160 ? 8.178 -14.143 13.402 1.00 95.94 160 SER A O 1
ATOM 1261 N N . PRO A 1 161 ? 10.084 -14.086 14.609 1.00 96.00 161 PRO A N 1
ATOM 1262 C CA . PRO A 1 161 ? 10.961 -14.317 13.461 1.00 96.00 161 PRO A CA 1
ATOM 1263 C C . PRO A 1 161 ? 10.591 -15.570 12.659 1.00 96.00 161 PRO A C 1
ATOM 1265 O O . PRO A 1 161 ? 10.620 -15.549 11.430 1.00 96.00 161 PRO A O 1
ATOM 1268 N N . ALA A 1 162 ? 10.161 -16.641 13.336 1.00 97.31 162 ALA A N 1
ATOM 1269 C CA . ALA A 1 162 ? 9.712 -17.873 12.692 1.00 97.31 162 ALA A CA 1
ATOM 1270 C C . ALA A 1 162 ? 8.468 -17.653 11.812 1.00 97.31 162 ALA A C 1
ATOM 1272 O O . ALA A 1 162 ? 8.430 -18.112 10.667 1.00 97.31 162 ALA A O 1
ATOM 1273 N N . LYS A 1 163 ? 7.473 -16.904 12.313 1.00 96.75 163 LYS A N 1
ATOM 1274 C CA . LYS A 1 163 ? 6.249 -16.586 11.562 1.00 96.75 163 LYS A CA 1
ATOM 1275 C C . LYS A 1 163 ? 6.541 -15.654 10.389 1.00 96.75 163 LYS A C 1
ATOM 1277 O O . LYS A 1 163 ? 6.057 -15.906 9.288 1.00 96.75 163 LYS A O 1
ATOM 1282 N N . ILE A 1 164 ? 7.386 -14.640 10.590 1.00 96.81 164 ILE A N 1
ATOM 1283 C CA . ILE A 1 164 ? 7.873 -13.777 9.505 1.00 96.81 164 ILE A CA 1
ATOM 1284 C C . ILE A 1 164 ? 8.572 -14.631 8.441 1.00 96.81 164 ILE A C 1
ATOM 1286 O O . ILE A 1 164 ? 8.230 -14.537 7.267 1.00 96.81 164 ILE A O 1
ATOM 1290 N N . GLY A 1 165 ? 9.495 -15.511 8.840 1.00 97.44 165 GLY A N 1
ATOM 1291 C CA . GLY A 1 165 ? 10.223 -16.396 7.931 1.00 97.44 165 GLY A CA 1
ATOM 1292 C C . GLY A 1 165 ? 9.309 -17.304 7.105 1.00 97.44 165 GLY A C 1
ATOM 1293 O O . GLY A 1 165 ? 9.552 -17.484 5.913 1.00 97.44 165 GLY A O 1
ATOM 1294 N N . ALA A 1 166 ? 8.234 -17.830 7.698 1.00 97.81 166 ALA A N 1
ATOM 1295 C CA . ALA A 1 166 ? 7.226 -18.601 6.971 1.00 97.81 166 ALA A CA 1
ATOM 1296 C C . ALA A 1 166 ? 6.516 -17.752 5.902 1.00 97.81 166 ALA A C 1
ATOM 1298 O O . ALA A 1 166 ? 6.480 -18.151 4.739 1.00 97.81 166 ALA A O 1
ATOM 1299 N N . ILE A 1 167 ? 6.066 -16.543 6.266 1.00 97.81 167 ILE A N 1
ATOM 1300 C CA . ILE A 1 167 ? 5.433 -15.598 5.332 1.00 97.81 167 ILE A CA 1
ATOM 1301 C C . ILE A 1 167 ? 6.373 -15.272 4.164 1.00 97.81 167 ILE A C 1
ATOM 1303 O O . ILE A 1 167 ? 5.946 -15.315 3.010 1.00 97.81 167 ILE A O 1
ATOM 1307 N N . LYS A 1 168 ? 7.657 -14.984 4.437 1.00 97.62 168 LYS A N 1
ATOM 1308 C CA . LYS A 1 168 ? 8.644 -14.678 3.384 1.00 97.62 168 LYS A CA 1
ATOM 1309 C C . LYS A 1 168 ? 8.786 -15.835 2.396 1.00 97.62 168 LYS A C 1
ATOM 1311 O O . LYS A 1 168 ? 8.718 -15.612 1.190 1.00 97.62 168 LYS A O 1
ATOM 1316 N N . ARG A 1 169 ? 8.940 -17.068 2.898 1.00 97.69 169 ARG A N 1
ATOM 1317 C CA . ARG A 1 169 ? 9.081 -18.271 2.059 1.00 97.69 169 ARG A CA 1
ATOM 1318 C C . ARG A 1 169 ? 7.852 -18.512 1.189 1.00 97.69 169 ARG A C 1
ATOM 1320 O O . ARG A 1 169 ? 7.995 -18.813 0.006 1.00 97.69 169 ARG A O 1
ATOM 1327 N N . ASP A 1 170 ? 6.657 -18.363 1.750 1.00 98.00 170 ASP A N 1
ATOM 1328 C CA . ASP A 1 170 ? 5.420 -18.612 1.013 1.00 98.00 170 ASP A CA 1
ATOM 1329 C C . ASP A 1 170 ? 5.145 -17.530 -0.039 1.00 98.00 170 ASP A C 1
ATOM 1331 O O . ASP A 1 170 ? 4.722 -17.858 -1.149 1.00 98.00 170 ASP A O 1
ATOM 1335 N N . LEU A 1 171 ? 5.466 -16.263 0.250 1.00 97.62 171 LEU A N 1
ATOM 1336 C CA . LEU A 1 171 ? 5.419 -15.180 -0.737 1.00 97.62 171 LEU A CA 1
ATOM 1337 C C . LEU A 1 171 ? 6.427 -15.401 -1.871 1.00 97.62 171 LEU A C 1
ATOM 1339 O O . LEU A 1 171 ? 6.044 -15.324 -3.039 1.00 97.62 171 LEU A O 1
ATOM 1343 N N . ALA A 1 172 ? 7.681 -15.723 -1.542 1.00 95.88 172 ALA A N 1
ATOM 1344 C CA . ALA A 1 172 ? 8.730 -16.013 -2.519 1.00 95.88 172 ALA A CA 1
ATOM 1345 C C . ALA A 1 172 ? 8.330 -17.174 -3.444 1.00 95.88 172 ALA A C 1
ATOM 1347 O O . ALA A 1 172 ? 8.411 -17.057 -4.671 1.00 95.88 172 ALA A O 1
ATOM 1348 N N . ARG A 1 173 ? 7.802 -18.266 -2.868 1.00 96.50 173 ARG A N 1
ATOM 1349 C CA . ARG A 1 173 ? 7.298 -19.424 -3.620 1.00 96.50 173 ARG A CA 1
ATOM 1350 C C . ARG A 1 173 ? 6.122 -19.047 -4.518 1.00 96.50 173 ARG A C 1
ATOM 1352 O O . ARG A 1 173 ? 6.125 -19.382 -5.698 1.00 96.50 173 ARG A O 1
ATOM 1359 N N . ALA A 1 174 ? 5.122 -18.340 -3.990 1.00 94.88 174 ALA A N 1
ATOM 1360 C CA . ALA A 1 174 ? 3.929 -17.972 -4.753 1.00 94.88 174 ALA A CA 1
ATOM 1361 C C . ALA A 1 174 ? 4.244 -17.022 -5.918 1.00 94.88 174 ALA A C 1
ATOM 1363 O O . ALA A 1 174 ? 3.615 -17.097 -6.976 1.00 94.88 174 ALA A O 1
ATOM 1364 N N . LEU A 1 175 ? 5.214 -16.127 -5.731 1.00 92.56 175 LEU A N 1
ATOM 1365 C CA . LEU A 1 175 ? 5.635 -15.162 -6.741 1.00 92.56 175 LEU A CA 1
ATOM 1366 C C . LEU A 1 175 ? 6.684 -15.708 -7.714 1.00 92.56 175 LEU A C 1
ATOM 1368 O O . LEU A 1 175 ? 6.963 -15.026 -8.696 1.00 92.56 175 LEU A O 1
ATOM 1372 N N . LEU A 1 176 ? 7.195 -16.927 -7.496 1.00 91.44 176 LEU A N 1
ATOM 1373 C CA . LEU A 1 176 ? 8.319 -17.502 -8.248 1.00 91.44 176 LEU A CA 1
ATOM 1374 C C . LEU A 1 176 ? 9.549 -16.576 -8.221 1.00 91.44 176 LEU A C 1
ATOM 1376 O O . LEU A 1 176 ? 10.231 -16.395 -9.223 1.00 91.44 176 LEU A O 1
ATOM 1380 N N . CYS A 1 177 ? 9.797 -15.965 -7.062 1.00 91.44 177 CYS A N 1
ATOM 1381 C CA . CYS A 1 177 ? 10.885 -15.023 -6.823 1.00 91.44 177 CYS A CA 1
ATOM 1382 C C . CYS A 1 177 ? 11.636 -15.473 -5.559 1.00 91.44 177 CYS A C 1
ATOM 1384 O O . CYS A 1 177 ? 11.303 -15.012 -4.466 1.00 91.44 177 CYS A O 1
ATOM 1386 N N . PRO A 1 178 ? 12.593 -16.417 -5.669 1.00 91.25 178 PRO A N 1
ATOM 1387 C CA . PRO A 1 178 ? 13.269 -17.018 -4.513 1.00 91.25 178 PRO A CA 1
ATOM 1388 C C . PRO A 1 178 ? 13.994 -16.008 -3.620 1.00 91.25 178 PRO A C 1
ATOM 1390 O O . PRO A 1 178 ? 14.077 -16.195 -2.412 1.00 91.25 178 PRO A O 1
ATOM 1393 N N . ASP A 1 179 ? 14.479 -14.924 -4.213 1.00 91.19 179 ASP A N 1
ATOM 1394 C CA . ASP A 1 179 ? 15.184 -13.826 -3.560 1.00 91.19 179 ASP A CA 1
ATOM 1395 C C . ASP A 1 179 ? 14.298 -12.589 -3.362 1.00 91.19 179 ASP A C 1
ATOM 1397 O O . ASP A 1 179 ? 14.784 -11.463 -3.298 1.00 91.19 179 ASP A O 1
ATOM 1401 N N . LEU A 1 180 ? 12.979 -12.792 -3.269 1.00 93.31 180 LEU A N 1
ATOM 1402 C CA . LEU A 1 180 ? 12.048 -11.746 -2.863 1.00 93.31 180 LEU A CA 1
ATOM 1403 C C . LEU A 1 180 ? 12.445 -11.198 -1.490 1.00 93.31 180 LEU A C 1
ATOM 1405 O O . LEU A 1 180 ? 12.525 -11.936 -0.503 1.00 93.31 180 LEU A O 1
ATOM 1409 N N . ILE A 1 181 ? 12.603 -9.884 -1.414 1.00 91.56 181 ILE A N 1
ATOM 1410 C CA . ILE A 1 181 ? 12.872 -9.197 -0.163 1.00 91.56 181 ILE A CA 1
ATOM 1411 C C . ILE A 1 181 ? 11.524 -8.814 0.444 1.00 91.56 181 ILE A C 1
ATOM 1413 O O . ILE A 1 181 ? 10.697 -8.155 -0.179 1.00 91.56 181 ILE A O 1
ATOM 1417 N N . VAL A 1 182 ? 11.273 -9.256 1.674 1.00 93.94 182 VAL A N 1
ATOM 1418 C CA . VAL A 1 182 ? 10.047 -8.918 2.405 1.00 93.94 182 VAL A CA 1
ATOM 1419 C C . VAL A 1 182 ? 10.439 -8.250 3.710 1.00 93.94 182 VAL A C 1
ATOM 1421 O O . VAL A 1 182 ? 11.045 -8.885 4.581 1.00 93.94 182 VAL A O 1
ATOM 1424 N N . HIS A 1 183 ? 10.076 -6.982 3.856 1.00 93.62 183 HIS A N 1
ATOM 1425 C CA . HIS A 1 183 ? 10.225 -6.235 5.097 1.00 93.62 183 HIS A CA 1
ATOM 1426 C C . HIS A 1 183 ? 8.915 -6.289 5.870 1.00 93.62 183 HIS A C 1
ATOM 1428 O O . HIS A 1 183 ? 7.859 -5.999 5.314 1.00 93.62 183 HIS A O 1
ATOM 1434 N N . TYR A 1 184 ? 8.987 -6.682 7.142 1.00 94.56 184 TYR A N 1
ATOM 1435 C CA . TYR A 1 184 ? 7.865 -6.586 8.066 1.00 94.56 184 TYR A CA 1
ATOM 1436 C C . TYR A 1 184 ? 8.183 -5.542 9.127 1.00 94.56 184 TYR A C 1
ATOM 1438 O O . TYR A 1 184 ? 9.227 -5.622 9.774 1.00 94.56 184 TYR A O 1
ATOM 1446 N N . SER A 1 185 ? 7.265 -4.605 9.333 1.00 91.62 185 SER A N 1
ATOM 1447 C CA . SER A 1 185 ? 7.347 -3.614 10.398 1.00 91.62 185 SER A CA 1
ATOM 1448 C C . SER A 1 185 ? 6.083 -3.672 11.242 1.00 91.62 185 SER A C 1
ATOM 1450 O O . SER A 1 185 ? 4.968 -3.577 10.727 1.00 91.62 185 SER A O 1
ATOM 1452 N N . TYR A 1 186 ? 6.260 -3.812 12.554 1.00 92.12 186 TYR A N 1
ATOM 1453 C CA . TYR A 1 186 ? 5.180 -3.613 13.509 1.00 92.12 186 TYR A CA 1
ATOM 1454 C C . TYR A 1 186 ? 5.162 -2.142 13.925 1.00 92.12 186 TYR A C 1
ATOM 1456 O O . TYR A 1 186 ? 6.073 -1.678 14.601 1.00 92.12 186 TYR A O 1
ATOM 1464 N N . ARG A 1 187 ? 4.132 -1.418 13.491 1.00 86.81 187 ARG A N 1
ATOM 1465 C CA . ARG A 1 187 ? 3.882 -0.023 13.862 1.00 86.81 187 ARG A CA 1
ATOM 1466 C C . ARG A 1 187 ? 3.136 -0.012 15.188 1.00 86.81 187 ARG A C 1
ATOM 1468 O O . ARG A 1 187 ? 2.004 -0.514 15.244 1.00 86.81 187 ARG A O 1
ATOM 1475 N N . LYS A 1 188 ? 3.793 0.480 16.239 1.00 83.75 188 LYS A N 1
ATOM 1476 C CA . LYS A 1 188 ? 3.274 0.475 17.612 1.00 83.75 188 LYS A CA 1
ATOM 1477 C C . LYS A 1 188 ? 2.584 1.793 17.937 1.00 83.75 188 LYS A C 1
ATOM 1479 O O . LYS A 1 188 ? 1.580 1.771 18.638 1.00 83.75 188 LYS A O 1
ATOM 1484 N N . THR A 1 189 ? 3.107 2.908 17.434 1.00 77.50 189 THR A N 1
ATOM 1485 C CA . THR A 1 189 ? 2.597 4.242 17.771 1.00 77.50 189 THR A CA 1
ATOM 1486 C C . THR A 1 189 ? 1.612 4.750 16.723 1.00 77.50 189 THR A C 1
ATOM 1488 O O . THR A 1 189 ? 1.684 4.393 15.547 1.00 77.50 189 THR A O 1
ATOM 1491 N N . GLU A 1 190 ? 0.684 5.608 17.135 1.00 74.81 190 GLU A N 1
ATOM 1492 C CA . GLU A 1 190 ? -0.276 6.245 16.231 1.00 74.81 190 GLU A CA 1
ATOM 1493 C C . GLU A 1 190 ? 0.395 7.005 15.065 1.00 74.81 190 GLU A C 1
ATOM 1495 O O . GLU A 1 190 ? 0.014 6.758 13.917 1.00 74.81 190 GLU A O 1
ATOM 1500 N N . PRO A 1 191 ? 1.439 7.836 15.277 1.00 70.81 191 PRO A N 1
ATOM 1501 C CA . PRO A 1 191 ? 2.139 8.504 14.179 1.00 70.81 191 PRO A CA 1
ATOM 1502 C C . PRO A 1 191 ? 2.725 7.536 13.147 1.00 70.81 191 PRO A C 1
ATOM 1504 O O . PRO A 1 191 ? 2.612 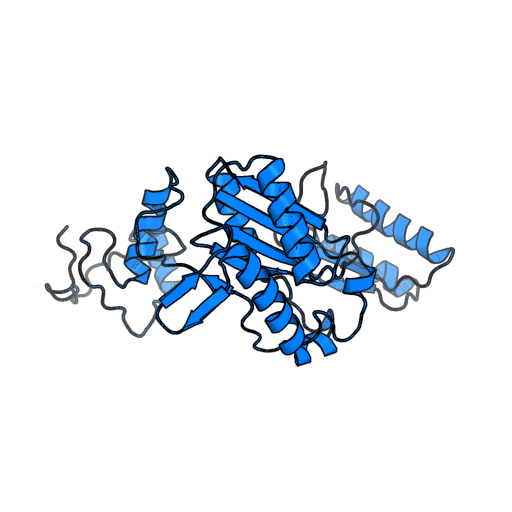7.770 11.944 1.00 70.81 191 PRO A O 1
ATOM 1507 N N . GLU A 1 192 ? 3.304 6.418 13.591 1.00 74.69 192 GLU A N 1
ATOM 1508 C CA . GLU A 1 192 ? 3.825 5.373 12.705 1.00 74.69 192 GLU A CA 1
ATOM 1509 C C . GLU A 1 192 ? 2.716 4.709 11.878 1.00 74.69 192 GLU A C 1
ATOM 1511 O O . GLU A 1 192 ? 2.910 4.389 10.697 1.00 74.69 192 GLU A O 1
ATOM 1516 N N . MET A 1 193 ? 1.549 4.488 12.495 1.00 80.62 193 MET A N 1
ATOM 1517 C CA . MET A 1 193 ? 0.387 3.930 11.812 1.00 80.62 193 MET A CA 1
ATOM 1518 C C . MET A 1 193 ? -0.152 4.907 10.768 1.00 80.62 193 MET A C 1
ATOM 1520 O O . MET A 1 193 ? -0.291 4.536 9.603 1.00 80.62 193 MET A O 1
ATOM 1524 N N . ILE A 1 194 ? -0.364 6.168 11.146 1.00 74.62 194 ILE A N 1
ATOM 1525 C CA . ILE A 1 194 ? -0.814 7.229 10.239 1.00 74.62 194 ILE A CA 1
ATOM 1526 C C . ILE A 1 194 ? 0.172 7.401 9.083 1.00 74.62 194 ILE A C 1
ATOM 1528 O O . ILE A 1 194 ? -0.249 7.471 7.932 1.00 74.62 194 ILE A O 1
ATOM 1532 N N . HIS A 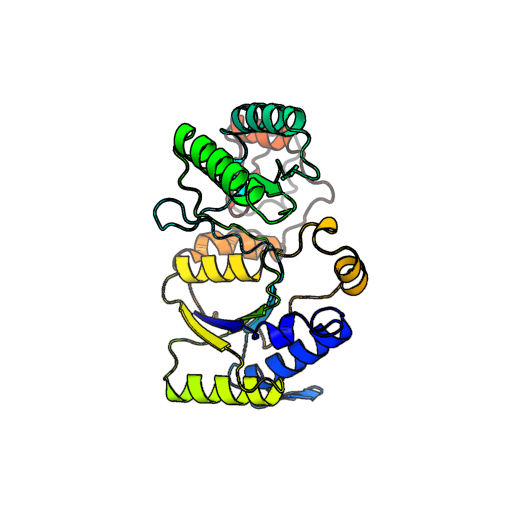1 195 ? 1.478 7.427 9.355 1.00 73.19 195 HIS A N 1
ATOM 1533 C CA . HIS A 1 195 ? 2.502 7.521 8.317 1.00 73.19 195 HIS A CA 1
ATOM 1534 C C . HIS A 1 195 ? 2.405 6.353 7.328 1.00 73.19 195 HIS A C 1
ATOM 1536 O O . HIS A 1 195 ? 2.369 6.563 6.117 1.00 73.19 195 HIS A O 1
ATOM 1542 N N . SER A 1 196 ? 2.276 5.124 7.830 1.00 81.50 196 SER A N 1
ATOM 1543 C CA . SER A 1 196 ? 2.148 3.936 6.979 1.00 81.50 196 SER A CA 1
ATOM 1544 C C . SER A 1 196 ? 0.858 3.952 6.149 1.00 81.50 196 SER A C 1
ATOM 1546 O O . SER A 1 196 ? 0.884 3.562 4.982 1.00 81.50 196 SER A O 1
ATOM 1548 N N . LEU A 1 197 ? -0.256 4.433 6.722 1.00 82.19 197 LEU A N 1
ATOM 1549 C CA . LEU A 1 197 ? -1.534 4.612 6.026 1.00 82.19 197 LEU A CA 1
ATOM 1550 C C . LEU A 1 197 ? -1.445 5.691 4.940 1.00 82.19 197 LEU A C 1
ATOM 1552 O O . LEU A 1 197 ? -1.875 5.448 3.815 1.00 82.19 197 LEU A O 1
ATOM 1556 N N . LYS A 1 198 ? -0.848 6.852 5.242 1.00 75.69 198 LYS A N 1
ATOM 1557 C CA . LYS A 1 198 ? -0.572 7.913 4.258 1.00 75.69 198 LYS A CA 1
ATOM 1558 C C . LYS A 1 198 ? 0.290 7.385 3.120 1.00 75.69 198 LYS A C 1
ATOM 1560 O O . LYS A 1 198 ? -0.014 7.625 1.955 1.00 75.69 198 LYS A O 1
ATOM 1565 N N . TYR A 1 199 ? 1.342 6.643 3.456 1.00 77.44 199 TYR A N 1
ATOM 1566 C CA . TYR A 1 199 ? 2.245 6.072 2.472 1.00 77.44 199 TYR A CA 1
ATOM 1567 C C . TYR A 1 199 ? 1.492 5.145 1.513 1.00 77.44 199 TYR A C 1
ATOM 1569 O O . TYR A 1 199 ? 1.475 5.408 0.314 1.00 77.44 199 T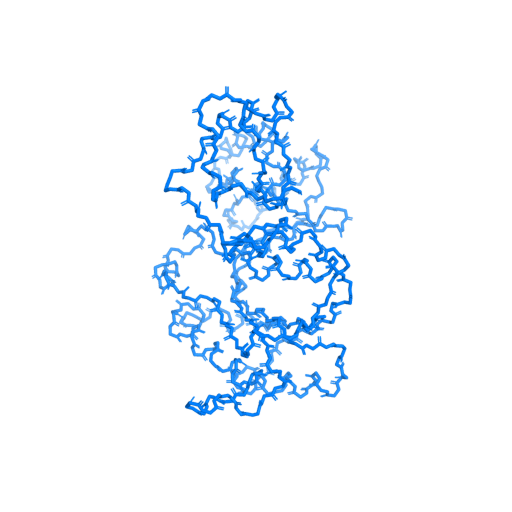YR A O 1
ATOM 1577 N N . ILE A 1 200 ? 0.788 4.123 2.017 1.00 83.56 200 ILE A N 1
ATOM 1578 C CA . ILE A 1 200 ? 0.102 3.138 1.162 1.00 83.56 200 ILE A CA 1
ATOM 1579 C C . ILE A 1 200 ? -1.033 3.758 0.322 1.00 83.56 200 ILE A C 1
ATOM 1581 O O . ILE A 1 200 ? -1.297 3.300 -0.791 1.00 83.56 200 ILE A O 1
ATOM 1585 N N . THR A 1 201 ? -1.696 4.822 0.785 1.00 81.06 201 THR A N 1
ATOM 1586 C CA . THR A 1 201 ? -2.775 5.490 0.030 1.00 81.06 201 THR A CA 1
ATOM 1587 C C . THR A 1 201 ? -2.277 6.567 -0.947 1.00 81.06 201 THR A C 1
ATOM 1589 O O . THR A 1 201 ? -3.009 6.938 -1.867 1.00 81.06 201 THR A O 1
ATOM 1592 N N . ARG A 1 202 ? -1.008 6.996 -0.863 1.00 78.19 202 ARG A N 1
ATOM 1593 C CA . ARG A 1 202 ? -0.394 8.033 -1.724 1.00 78.19 202 ARG A CA 1
ATOM 1594 C C . ARG A 1 202 ? -0.133 7.586 -3.160 1.00 78.19 202 ARG A C 1
ATOM 1596 O O . ARG A 1 202 ? 0.540 6.583 -3.381 1.00 78.19 202 ARG A O 1
ATOM 1603 N N . ALA A 1 203 ? -0.596 8.316 -4.174 1.00 76.81 203 ALA A N 1
ATOM 1604 C CA . ALA A 1 203 ? -0.242 8.023 -5.571 1.00 76.81 203 ALA A CA 1
ATOM 1605 C C . ALA A 1 203 ? 1.272 8.145 -5.845 1.00 76.81 203 ALA A C 1
ATOM 1607 O O . ALA A 1 203 ? 1.897 9.146 -5.509 1.00 76.81 203 ALA A O 1
ATOM 1608 N N . THR A 1 204 ? 1.854 7.123 -6.473 1.00 73.62 204 THR A N 1
ATOM 1609 C CA . THR A 1 204 ? 3.295 7.012 -6.794 1.00 73.62 204 THR A CA 1
ATOM 1610 C C . THR A 1 204 ? 3.570 6.930 -8.295 1.00 73.62 204 THR A C 1
ATOM 1612 O O . THR A 1 204 ? 4.708 6.883 -8.721 1.00 73.62 204 THR A O 1
ATOM 1615 N N . PHE A 1 205 ? 2.550 6.938 -9.143 1.00 77.31 205 PHE A N 1
ATOM 1616 C CA . PHE A 1 205 ? 2.723 7.147 -10.579 1.00 77.31 205 PHE A CA 1
ATOM 1617 C C . PHE A 1 205 ? 1.886 8.365 -10.945 1.00 77.31 205 PHE A C 1
ATOM 1619 O O . PHE A 1 205 ? 0.663 8.255 -11.025 1.00 77.31 205 PHE A O 1
ATOM 1626 N N . ARG A 1 206 ? 2.529 9.540 -10.968 1.00 74.38 206 ARG A N 1
ATOM 1627 C CA . ARG A 1 206 ? 1.854 10.850 -11.005 1.00 74.38 206 ARG A CA 1
ATOM 1628 C C . ARG A 1 206 ? 2.026 11.578 -12.334 1.00 74.38 206 ARG A C 1
ATOM 1630 O O . ARG A 1 206 ? 1.242 12.476 -12.609 1.00 74.38 206 ARG A O 1
ATOM 1637 N N . ASP A 1 207 ? 3.014 11.183 -13.127 1.00 69.06 207 ASP A N 1
ATOM 1638 C CA . ASP A 1 207 ? 3.336 11.804 -14.404 1.00 69.06 207 ASP A CA 1
ATOM 1639 C C . ASP A 1 207 ? 3.493 10.716 -15.469 1.00 69.06 207 ASP A C 1
ATOM 1641 O O . ASP A 1 207 ? 4.218 9.735 -15.280 1.00 69.06 207 ASP A O 1
ATOM 1645 N N . GLU A 1 208 ? 2.779 10.871 -16.581 1.00 69.50 208 GLU A N 1
ATOM 1646 C CA . GLU A 1 208 ? 2.860 9.942 -17.703 1.00 69.50 208 GLU A CA 1
ATOM 1647 C C . GLU A 1 208 ? 4.210 10.007 -18.424 1.00 69.50 208 GLU A C 1
ATOM 1649 O O . GLU A 1 208 ? 4.618 9.009 -19.017 1.00 69.50 208 GLU A O 1
ATOM 1654 N N . GLN A 1 209 ? 4.929 11.133 -18.340 1.00 68.06 209 GLN A N 1
ATOM 1655 C CA . GLN A 1 209 ? 6.235 11.307 -18.976 1.00 68.06 209 GLN A CA 1
ATOM 1656 C C . GLN A 1 209 ? 7.310 10.418 -18.346 1.00 68.06 209 GLN A C 1
ATOM 1658 O O . GLN A 1 209 ? 8.307 10.114 -18.997 1.00 68.06 209 GLN A O 1
ATOM 1663 N N . TRP A 1 210 ? 7.098 9.936 -17.114 1.00 72.25 210 TRP A N 1
ATOM 1664 C CA . TRP A 1 210 ? 8.013 8.994 -16.467 1.00 72.25 210 TRP A CA 1
ATOM 1665 C C . TRP A 1 210 ? 8.099 7.659 -17.217 1.00 72.25 210 TRP A C 1
ATOM 1667 O O . TRP A 1 210 ? 9.172 7.066 -17.279 1.00 72.25 210 TRP A O 1
ATOM 1677 N N . ASP A 1 211 ? 6.977 7.187 -17.777 1.00 72.00 211 ASP A N 1
ATOM 1678 C CA . ASP A 1 211 ? 6.920 6.021 -18.665 1.00 72.00 211 ASP A CA 1
ATOM 1679 C C . ASP A 1 211 ? 5.569 5.980 -19.408 1.00 72.00 211 ASP A C 1
ATOM 1681 O O . ASP A 1 211 ? 4.588 5.372 -18.959 1.00 72.00 211 ASP A O 1
ATOM 1685 N N . GLY A 1 212 ? 5.509 6.632 -20.572 1.00 74.00 212 GLY A N 1
ATOM 1686 C CA . GLY A 1 212 ? 4.265 6.766 -21.337 1.00 74.00 212 GLY A CA 1
ATOM 1687 C C . GLY A 1 212 ? 3.717 5.433 -21.859 1.00 74.00 212 GLY A C 1
ATOM 1688 O O . GLY A 1 212 ? 2.503 5.268 -22.018 1.00 74.00 212 GLY A O 1
ATOM 1689 N N . TYR A 1 213 ? 4.585 4.442 -22.092 1.00 79.75 213 TYR A N 1
ATOM 1690 C CA . TYR A 1 213 ? 4.153 3.096 -22.464 1.00 79.75 213 TYR A CA 1
ATOM 1691 C C . TYR A 1 213 ? 3.433 2.431 -21.291 1.00 79.75 213 TYR A C 1
ATOM 1693 O O . TYR A 1 213 ? 2.297 1.971 -21.434 1.00 79.75 213 TYR A O 1
ATOM 1701 N N . MET A 1 214 ? 4.060 2.424 -20.115 1.00 81.00 214 MET A N 1
ATOM 1702 C CA . MET A 1 214 ? 3.479 1.872 -18.901 1.00 81.00 214 MET A CA 1
ATOM 1703 C C . MET A 1 214 ? 2.175 2.574 -18.529 1.00 81.00 214 MET A C 1
ATOM 1705 O O . MET A 1 214 ? 1.199 1.885 -18.226 1.00 81.00 214 MET A O 1
ATOM 1709 N N . ALA A 1 215 ? 2.123 3.907 -18.623 1.00 83.06 215 ALA A N 1
ATOM 1710 C CA . ALA A 1 215 ? 0.922 4.693 -18.357 1.00 83.06 215 ALA A CA 1
ATOM 1711 C C . ALA A 1 215 ? -0.278 4.187 -19.156 1.00 83.06 215 ALA A C 1
ATOM 1713 O O . ALA A 1 215 ? -1.324 3.876 -18.578 1.00 83.06 215 ALA A O 1
ATOM 1714 N N . LYS A 1 216 ? -0.097 3.982 -20.465 1.00 84.62 216 LYS A N 1
ATOM 1715 C CA . LYS A 1 216 ? -1.129 3.409 -21.338 1.00 84.62 216 LYS A CA 1
ATOM 1716 C C . LYS A 1 216 ? -1.514 1.990 -20.911 1.00 84.62 216 LYS A C 1
ATOM 1718 O O . LYS A 1 216 ? -2.701 1.670 -20.836 1.00 84.62 216 LYS A O 1
ATOM 1723 N N . GLN A 1 217 ? -0.540 1.143 -20.570 1.00 84.94 217 GLN A N 1
ATOM 1724 C CA . GLN A 1 217 ? -0.796 -0.246 -20.169 1.00 84.94 217 GLN A CA 1
ATOM 1725 C C . GLN A 1 217 ? -1.563 -0.371 -18.844 1.00 84.94 217 GLN A C 1
ATOM 1727 O O . GLN A 1 217 ? -2.385 -1.282 -18.687 1.00 84.94 217 GLN A O 1
ATOM 1732 N N . ILE A 1 218 ? -1.319 0.525 -17.883 1.00 87.31 218 ILE A N 1
ATOM 1733 C CA . ILE A 1 218 ? -1.916 0.467 -16.539 1.00 87.31 218 ILE A CA 1
ATOM 1734 C C . ILE A 1 218 ? -3.044 1.481 -16.318 1.00 87.31 218 ILE A C 1
ATOM 1736 O O . ILE A 1 218 ? -3.656 1.462 -15.252 1.00 87.31 218 ILE A O 1
ATOM 1740 N N . HIS A 1 219 ? -3.398 2.297 -17.313 1.00 88.00 219 HIS A N 1
ATOM 1741 C CA . HIS A 1 219 ? -4.472 3.291 -17.220 1.00 88.00 219 HIS A CA 1
ATOM 1742 C C . HIS A 1 219 ? -5.789 2.690 -16.691 1.00 88.00 219 HIS A C 1
ATOM 1744 O O . HIS A 1 219 ? -6.334 1.760 -17.282 1.00 88.00 219 HIS A O 1
ATOM 1750 N N . GLY A 1 220 ? -6.328 3.179 -15.572 1.00 87.12 220 GLY A N 1
ATOM 1751 C CA . GLY A 1 220 ? -7.537 2.613 -14.948 1.00 87.12 220 GLY A CA 1
ATOM 1752 C C . GLY A 1 220 ? -7.320 1.276 -14.215 1.00 87.12 220 GLY A C 1
ATOM 1753 O O . GLY A 1 220 ? -8.270 0.536 -13.941 1.00 87.12 220 GLY A O 1
ATOM 1754 N N . PHE A 1 221 ? -6.074 0.912 -13.904 1.00 89.00 221 PHE A N 1
ATOM 1755 C CA . PHE A 1 221 ? -5.772 -0.213 -13.025 1.00 89.00 221 PHE A CA 1
ATOM 1756 C C . PHE A 1 221 ? -6.296 0.060 -11.608 1.00 89.00 221 PHE A C 1
ATOM 1758 O O . PHE A 1 221 ? -5.862 0.987 -10.928 1.00 89.00 221 PHE A O 1
ATOM 1765 N N . ARG A 1 222 ? -7.213 -0.792 -11.131 1.00 89.56 222 ARG A N 1
ATOM 1766 C CA . ARG A 1 222 ? -7.660 -0.795 -9.731 1.00 89.56 222 ARG A CA 1
ATOM 1767 C C . ARG A 1 222 ? -6.532 -1.317 -8.842 1.00 89.56 222 ARG A C 1
ATOM 1769 O O . ARG A 1 222 ? -6.405 -2.523 -8.642 1.00 89.56 222 ARG A O 1
ATOM 1776 N N . ASN A 1 223 ? -5.704 -0.389 -8.379 1.00 89.75 223 ASN A N 1
ATOM 1777 C CA . ASN A 1 223 ? -4.451 -0.683 -7.697 1.00 89.75 223 ASN A CA 1
ATOM 1778 C C . ASN A 1 223 ? -4.649 -1.201 -6.261 1.00 89.75 223 ASN A C 1
ATOM 1780 O O . ASN A 1 223 ? -3.989 -2.146 -5.836 1.00 89.75 223 ASN A O 1
ATOM 1784 N N . ILE A 1 224 ? -5.594 -0.620 -5.522 1.00 91.56 224 ILE A N 1
ATOM 1785 C CA . ILE A 1 224 ? -5.873 -1.042 -4.148 1.00 91.56 224 ILE A CA 1
ATOM 1786 C C . ILE A 1 224 ? -6.613 -2.382 -4.152 1.00 91.56 224 ILE A C 1
ATOM 1788 O O . ILE A 1 224 ? -7.596 -2.578 -4.873 1.00 91.56 224 ILE A O 1
ATOM 1792 N N . ARG A 1 225 ? -6.155 -3.304 -3.305 1.00 92.56 225 ARG A N 1
ATOM 1793 C CA . ARG A 1 225 ? -6.805 -4.588 -3.032 1.00 92.56 225 ARG A CA 1
ATOM 1794 C C . ARG A 1 225 ? -7.042 -4.705 -1.537 1.00 92.56 225 ARG A C 1
ATOM 1796 O O . ARG A 1 225 ? -6.078 -4.739 -0.789 1.00 92.56 225 ARG A O 1
ATOM 1803 N N . SER A 1 226 ? -8.293 -4.822 -1.109 1.00 92.94 226 SER A N 1
ATOM 1804 C CA . SER A 1 226 ? -8.660 -5.079 0.287 1.00 92.94 226 SER A CA 1
ATOM 1805 C C . SER A 1 226 ? -9.241 -6.484 0.466 1.00 92.94 226 SER A C 1
ATOM 1807 O O . SER A 1 226 ? -9.771 -7.090 -0.473 1.00 92.94 226 SER A O 1
ATOM 1809 N N . TRP A 1 227 ? -9.109 -7.031 1.672 1.00 92.50 227 TRP A N 1
ATOM 1810 C CA . TRP A 1 227 ? -9.722 -8.292 2.085 1.00 92.50 227 TRP A CA 1
ATOM 1811 C C . TRP A 1 227 ? -10.160 -8.241 3.550 1.00 92.50 227 TRP A C 1
ATOM 1813 O O . TRP A 1 227 ? -9.809 -7.324 4.293 1.00 92.50 227 TRP A O 1
ATOM 1823 N N . GLY A 1 228 ? -10.931 -9.254 3.947 1.00 88.12 228 GLY A N 1
ATOM 1824 C CA . GLY A 1 228 ? -11.543 -9.330 5.268 1.00 88.12 228 GLY A CA 1
ATOM 1825 C C . GLY A 1 228 ? -12.813 -8.488 5.384 1.00 88.12 228 GLY A C 1
ATOM 1826 O O . GLY A 1 228 ? -13.194 -7.758 4.467 1.00 88.12 228 GLY A O 1
ATOM 1827 N N . LYS A 1 229 ? -13.494 -8.626 6.523 1.00 84.62 229 LYS A N 1
ATOM 1828 C CA . LYS A 1 229 ? -14.633 -7.779 6.892 1.00 84.62 229 LYS A CA 1
ATOM 1829 C C . LYS A 1 229 ? -14.124 -6.623 7.744 1.00 84.62 229 LYS A C 1
ATOM 1831 O O . LYS A 1 229 ? -13.556 -6.858 8.804 1.00 84.62 229 LYS A O 1
ATOM 1836 N N . TRP A 1 230 ? -14.355 -5.399 7.284 1.00 81.69 230 TRP A N 1
ATOM 1837 C CA . TRP A 1 230 ? -13.971 -4.179 8.003 1.00 81.69 230 TRP A CA 1
ATOM 1838 C C . TRP A 1 230 ? -15.078 -3.648 8.922 1.00 81.69 230 TRP A C 1
ATOM 1840 O O . TRP A 1 230 ? -14.793 -2.864 9.814 1.00 81.69 230 TRP A O 1
ATOM 1850 N N . ALA A 1 231 ? -16.316 -4.127 8.757 1.00 77.25 231 ALA A N 1
ATOM 1851 C CA . ALA A 1 231 ? -17.473 -3.774 9.583 1.00 77.25 231 ALA A CA 1
ATOM 1852 C C . ALA A 1 231 ? -17.493 -4.518 10.938 1.00 77.25 231 ALA A C 1
ATOM 1854 O O . ALA A 1 231 ? -18.465 -5.188 11.270 1.00 77.25 231 ALA A O 1
ATOM 1855 N N . GLY A 1 232 ? -16.399 -4.469 11.694 1.00 73.38 232 GLY A N 1
ATOM 1856 C CA . GLY A 1 232 ? -16.288 -5.089 13.015 1.00 73.38 232 GLY A CA 1
ATOM 1857 C C . GLY A 1 232 ? -15.459 -4.227 13.963 1.00 73.38 232 GLY A C 1
ATOM 1858 O O . GLY A 1 232 ? -15.059 -3.133 13.568 1.00 73.38 232 GLY A O 1
ATOM 1859 N N . PRO A 1 233 ? -15.163 -4.721 15.179 1.00 77.88 233 PRO A N 1
ATOM 1860 C CA . PRO A 1 233 ? -14.344 -3.984 16.131 1.00 77.88 233 PRO A CA 1
ATOM 1861 C C . PRO A 1 233 ? -13.019 -3.534 15.497 1.00 77.88 233 PRO A C 1
ATOM 1863 O O . PRO A 1 233 ? -12.464 -4.284 14.664 1.00 77.88 233 PRO A O 1
ATOM 1866 N N . PRO A 1 234 ? -12.538 -2.329 15.853 1.00 76.31 234 PRO A N 1
ATOM 1867 C CA . PRO A 1 234 ? -11.270 -1.818 15.364 1.00 76.31 234 PRO A CA 1
ATOM 1868 C C . PRO A 1 234 ? -10.148 -2.790 15.728 1.00 76.31 234 PRO A C 1
ATOM 1870 O O . PRO A 1 234 ? -10.110 -3.379 16.804 1.00 76.31 234 PRO A O 1
ATOM 1873 N N . VAL A 1 235 ? -9.249 -3.010 14.773 1.00 76.50 235 VAL A N 1
ATOM 1874 C CA . VAL A 1 235 ? -8.068 -3.865 14.976 1.00 76.50 235 VAL A CA 1
ATOM 1875 C C . VAL A 1 235 ? -6.929 -3.059 15.598 1.00 76.50 235 VAL A C 1
ATOM 1877 O O . VAL A 1 235 ? -6.113 -3.586 16.352 1.00 76.50 235 VAL A O 1
ATOM 1880 N N . TRP A 1 236 ? -6.856 -1.781 15.238 1.00 79.31 236 TRP A N 1
ATOM 1881 C CA . TRP A 1 236 ? -5.920 -0.817 15.785 1.00 79.31 236 TRP A CA 1
ATOM 1882 C C . TRP A 1 236 ? -6.742 0.380 16.226 1.00 79.31 236 TRP A C 1
ATOM 1884 O O . TRP A 1 236 ? -7.602 0.841 15.476 1.00 79.31 236 TRP A O 1
ATOM 1894 N N . GLU A 1 237 ? -6.471 0.857 17.426 1.00 67.50 237 GLU A N 1
ATOM 1895 C CA . GLU A 1 237 ? -7.074 2.059 17.978 1.00 67.50 237 GLU A CA 1
ATOM 1896 C C . GLU A 1 237 ? -5.979 3.113 18.113 1.00 67.50 237 GLU A C 1
ATOM 1898 O O . GLU A 1 237 ? -4.808 2.787 18.332 1.00 67.50 237 GLU A O 1
ATOM 1903 N N . SER A 1 238 ? -6.354 4.371 17.917 1.00 61.47 238 SER A N 1
ATOM 1904 C CA . SER A 1 238 ? -5.489 5.522 18.141 1.00 61.47 238 SER A CA 1
ATOM 1905 C C . SER A 1 238 ? -6.175 6.436 19.151 1.00 61.47 238 SER A C 1
ATOM 1907 O O . SER A 1 238 ? -7.403 6.540 19.162 1.00 61.47 238 SER A O 1
ATOM 1909 N N . GLU A 1 239 ? -5.406 7.072 20.029 1.00 58.00 239 GLU A N 1
ATOM 1910 C CA . GLU A 1 239 ? -5.964 7.973 21.047 1.00 58.00 239 GLU A CA 1
ATOM 1911 C C . GLU A 1 239 ? -6.566 9.225 20.382 1.00 58.00 239 GLU A C 1
ATOM 1913 O O . GLU A 1 239 ? -7.550 9.783 20.864 1.00 58.00 239 GLU A O 1
ATOM 1918 N N . GLY A 1 240 ? -6.057 9.602 19.201 1.00 59.12 240 GLY A N 1
ATOM 1919 C CA . GLY A 1 240 ? -6.605 10.653 18.343 1.00 59.12 240 GLY A CA 1
ATOM 1920 C C . GLY A 1 240 ? -7.866 10.283 17.550 1.00 59.12 240 GLY A C 1
ATOM 1921 O O . GLY A 1 240 ? -8.329 11.101 16.751 1.00 59.12 240 GLY A O 1
ATOM 1922 N N . MET A 1 241 ? -8.458 9.092 17.735 1.00 56.81 241 MET A N 1
ATOM 1923 C CA . MET A 1 241 ? -9.596 8.642 16.918 1.00 56.81 241 MET A CA 1
ATOM 1924 C C . MET A 1 241 ? -10.814 9.567 17.027 1.00 56.81 241 MET A C 1
ATOM 1926 O O . MET A 1 241 ? -11.537 9.726 16.046 1.00 56.81 241 MET A O 1
ATOM 1930 N N . ALA A 1 242 ? -11.002 10.253 18.161 1.00 62.03 242 ALA A N 1
ATOM 1931 C CA . ALA A 1 242 ? -12.079 11.229 18.346 1.00 62.03 242 ALA A CA 1
ATOM 1932 C C . ALA A 1 242 ? -12.103 12.316 17.254 1.00 62.03 242 ALA A C 1
ATOM 1934 O O . ALA A 1 242 ? -13.175 12.695 16.784 1.00 62.03 242 ALA A O 1
ATOM 1935 N N . PHE A 1 243 ? -10.929 12.751 16.783 1.00 60.38 243 PHE A N 1
ATOM 1936 C CA . PHE A 1 243 ? -10.801 13.709 15.681 1.00 60.38 243 PHE A CA 1
ATOM 1937 C C . PHE A 1 243 ? -11.303 13.138 14.344 1.00 60.38 243 PHE A C 1
ATOM 1939 O O . PHE A 1 243 ? -11.875 13.859 13.529 1.00 60.38 243 PHE A O 1
ATOM 1946 N N . TYR A 1 244 ? -11.125 11.834 14.120 1.00 66.38 244 TYR A N 1
ATOM 1947 C CA . TYR A 1 244 ? -11.539 11.147 12.895 1.00 66.38 244 TYR A CA 1
ATOM 1948 C C . TYR A 1 244 ? -12.975 10.612 12.950 1.00 66.38 244 TYR A C 1
ATOM 1950 O O . TYR A 1 244 ? -13.574 10.429 11.893 1.00 66.38 244 TYR A O 1
ATOM 1958 N N . LEU A 1 245 ? -13.559 10.421 14.140 1.00 69.94 245 LEU A N 1
ATOM 1959 C CA . LEU A 1 245 ? -14.962 10.013 14.301 1.00 69.94 245 LEU A CA 1
ATOM 1960 C C . LEU A 1 245 ? -15.921 11.017 13.652 1.00 69.94 245 LEU A C 1
ATOM 1962 O O . LEU A 1 245 ? -16.906 10.616 13.034 1.00 69.94 245 LEU A O 1
ATOM 1966 N N . ALA A 1 246 ? -15.615 12.315 13.739 1.00 72.00 246 ALA A N 1
ATOM 1967 C CA . ALA A 1 246 ? -16.383 13.344 13.044 1.00 72.00 246 ALA A CA 1
ATOM 1968 C C . ALA A 1 246 ? -16.363 13.119 11.523 1.00 72.00 246 ALA A C 1
ATOM 1970 O O . ALA A 1 246 ? -17.417 13.113 10.891 1.00 72.00 246 ALA A O 1
ATOM 1971 N N . ILE A 1 247 ? -15.189 12.848 10.941 1.00 76.94 247 ILE A N 1
ATOM 1972 C CA . ILE A 1 247 ? -15.043 12.565 9.505 1.00 76.94 247 ILE A CA 1
ATOM 1973 C C . ILE A 1 247 ? -15.763 11.265 9.122 1.00 76.94 247 ILE A C 1
ATOM 1975 O O . ILE A 1 247 ? -16.489 11.248 8.133 1.00 76.94 247 ILE A O 1
ATOM 1979 N N . GLU A 1 248 ? -15.611 10.192 9.903 1.00 77.81 248 GLU A N 1
ATOM 1980 C CA . GLU A 1 248 ? -16.281 8.908 9.651 1.00 77.81 248 GLU A CA 1
ATOM 1981 C C . GLU A 1 248 ? -17.807 9.071 9.616 1.00 77.81 248 GLU A C 1
ATOM 1983 O O . GLU A 1 248 ? -18.477 8.549 8.718 1.00 77.81 248 GLU A O 1
ATOM 1988 N N . LYS A 1 249 ? -18.366 9.825 10.572 1.00 79.56 249 LYS A N 1
ATOM 1989 C CA . LYS A 1 249 ? -19.792 10.156 10.590 1.00 79.56 249 LYS A CA 1
ATOM 1990 C C . LYS A 1 249 ? -20.187 10.929 9.329 1.00 79.56 249 LYS A C 1
ATOM 1992 O O . LYS A 1 249 ? -21.136 10.526 8.657 1.00 79.56 249 LYS A O 1
ATOM 1997 N N . LEU A 1 250 ? -19.425 11.952 8.932 1.00 81.62 250 LEU A N 1
ATOM 1998 C CA . LEU A 1 250 ? -19.687 12.709 7.700 1.00 81.62 250 LEU A CA 1
ATOM 1999 C C . LEU A 1 250 ? -19.672 11.821 6.444 1.00 81.62 250 LEU A C 1
ATOM 2001 O O . LEU A 1 250 ? -20.585 11.925 5.622 1.00 81.62 250 LEU A O 1
ATOM 2005 N N . GLU A 1 251 ? -18.707 10.903 6.311 1.00 79.19 251 GLU A N 1
ATOM 2006 C CA . GLU A 1 251 ? -18.639 9.948 5.189 1.00 79.19 251 GLU A CA 1
ATOM 2007 C C . GLU A 1 251 ? -19.861 9.021 5.133 1.00 79.19 251 GLU A C 1
ATOM 2009 O O . GLU A 1 251 ? -20.341 8.671 4.053 1.00 79.19 251 GLU A O 1
ATOM 2014 N N . ARG A 1 252 ? -20.419 8.659 6.293 1.00 80.75 252 ARG A N 1
ATOM 2015 C CA . ARG A 1 252 ? -21.668 7.888 6.403 1.00 80.75 252 ARG A CA 1
ATOM 2016 C C . ARG A 1 252 ? -22.928 8.744 6.277 1.00 80.75 252 ARG A C 1
ATOM 2018 O O . ARG A 1 252 ? -24.029 8.223 6.443 1.00 80.75 252 ARG A O 1
ATOM 2025 N N . SER A 1 253 ? -22.785 10.032 5.959 1.00 83.38 253 SER A N 1
ATOM 2026 C CA . SER A 1 253 ? -23.877 11.010 5.957 1.00 83.38 253 SER A CA 1
ATOM 2027 C C . SER A 1 253 ? -24.601 11.054 7.307 1.00 83.38 253 SER A C 1
ATOM 2029 O O . SER A 1 253 ? -25.825 10.983 7.371 1.00 83.38 253 SER A O 1
ATOM 2031 N N . ARG A 1 254 ? -23.833 11.142 8.394 1.00 85.06 254 ARG A N 1
ATOM 2032 C CA . ARG A 1 254 ? -24.294 11.239 9.784 1.00 85.06 254 ARG A CA 1
ATOM 2033 C C . ARG A 1 254 ? -23.721 12.486 10.449 1.00 85.06 254 ARG A C 1
ATOM 2035 O O . ARG A 1 254 ? -22.579 12.860 10.186 1.00 85.06 254 ARG A O 1
ATOM 2042 N N . CYS A 1 255 ? -24.514 13.142 11.292 1.00 81.94 255 CYS A N 1
ATOM 2043 C CA . CYS A 1 255 ? -24.103 14.360 11.977 1.00 81.94 255 CYS A CA 1
ATOM 2044 C C . CYS A 1 255 ? -23.030 14.046 13.036 1.00 81.94 255 CYS A C 1
ATOM 2046 O O . CYS A 1 255 ? -23.273 13.188 13.886 1.00 81.94 255 CYS A O 1
ATOM 2048 N N . PRO A 1 256 ? -21.870 14.732 13.046 1.00 80.19 256 PRO A N 1
ATOM 2049 C CA . PRO A 1 256 ? -20.839 14.517 14.061 1.00 80.19 256 PRO A CA 1
ATOM 2050 C C . PRO A 1 256 ? -21.336 14.685 15.502 1.00 80.19 256 PRO A C 1
ATOM 2052 O O . PRO A 1 256 ? -20.949 13.888 16.359 1.00 80.19 256 PRO A O 1
ATOM 2055 N N . ASP A 1 257 ? -22.234 15.649 15.727 1.00 81.00 257 ASP A N 1
ATOM 2056 C CA . ASP A 1 257 ? -22.713 16.049 17.054 1.00 81.00 257 ASP A CA 1
ATOM 2057 C C . ASP A 1 257 ? -23.833 15.124 17.572 1.00 81.00 257 ASP A C 1
ATOM 2059 O O . ASP A 1 257 ? -23.704 14.548 18.648 1.00 81.00 257 ASP A O 1
ATOM 2063 N N . CYS A 1 258 ? -24.897 14.915 16.785 1.00 83.25 258 CYS A N 1
ATOM 2064 C CA . CYS A 1 258 ? -26.103 14.182 17.214 1.00 83.25 258 CYS A CA 1
ATOM 2065 C C . CYS A 1 258 ? -26.374 12.864 16.461 1.00 83.25 258 CYS A C 1
ATOM 2067 O O . CYS A 1 258 ? -27.381 12.212 16.719 1.00 83.25 258 CYS A O 1
ATOM 2069 N N . ASP A 1 259 ? -25.518 12.461 15.515 1.00 81.50 259 ASP A N 1
ATOM 2070 C CA . ASP A 1 259 ? -25.627 11.209 14.734 1.00 81.50 259 ASP A CA 1
ATOM 2071 C C . ASP A 1 259 ? -26.891 11.065 13.849 1.00 81.50 259 ASP A C 1
ATOM 2073 O O . ASP A 1 259 ? -27.148 10.022 13.233 1.00 81.50 259 ASP A O 1
ATOM 2077 N N . SER A 1 260 ? -27.671 12.141 13.712 1.00 82.94 260 SER A N 1
ATOM 2078 C CA . SER A 1 260 ? -28.808 12.212 12.794 1.00 82.94 260 SER A CA 1
ATOM 2079 C C . SER A 1 260 ? -28.362 12.088 11.331 1.00 82.94 260 SER A C 1
ATOM 2081 O O . SER A 1 260 ? -27.211 12.356 10.977 1.00 82.94 260 SER A O 1
ATOM 2083 N N . GLN A 1 261 ? -29.266 11.636 10.459 1.00 83.50 261 GLN A N 1
ATOM 2084 C CA . GLN A 1 261 ? -28.985 11.493 9.031 1.00 83.50 261 GLN A CA 1
ATOM 2085 C C . GLN A 1 261 ? -28.750 12.875 8.402 1.00 83.50 261 GLN A C 1
ATOM 2087 O O . GLN A 1 261 ? -29.638 13.722 8.398 1.00 83.50 261 GLN A O 1
ATOM 2092 N N . LEU A 1 262 ? -27.570 13.087 7.820 1.00 79.50 262 LEU A N 1
ATOM 2093 C CA . LEU A 1 262 ? -27.268 14.286 7.050 1.00 79.50 262 LEU A CA 1
ATOM 2094 C C . LEU A 1 262 ? -27.820 14.170 5.638 1.00 79.50 262 LEU A C 1
ATOM 2096 O O . LEU A 1 262 ? -27.709 13.134 4.971 1.00 79.50 262 LEU A O 1
ATOM 2100 N N . ARG A 1 263 ? -28.336 15.297 5.157 1.00 76.25 263 ARG A N 1
ATOM 2101 C CA . ARG A 1 263 ? -28.648 15.517 3.754 1.00 76.25 263 ARG A CA 1
ATOM 2102 C C . ARG A 1 263 ? -27.675 16.546 3.198 1.00 76.25 263 ARG A C 1
ATOM 2104 O O . ARG A 1 263 ? -27.752 17.724 3.530 1.00 76.25 263 ARG A O 1
ATOM 2111 N N . TRP A 1 264 ? -26.767 16.094 2.344 1.00 74.69 264 TRP A N 1
ATOM 2112 C CA . TRP A 1 264 ? -25.875 16.986 1.613 1.00 74.69 264 TRP A CA 1
ATOM 2113 C C . TRP A 1 264 ? -26.660 17.731 0.529 1.00 74.69 264 TRP A C 1
ATOM 2115 O O . TRP A 1 264 ? -27.378 17.107 -0.260 1.00 74.69 264 TRP A O 1
ATOM 2125 N N . ASP A 1 265 ? -26.530 19.057 0.479 1.00 71.25 265 ASP A N 1
ATOM 2126 C CA . ASP A 1 265 ? -27.003 19.820 -0.675 1.00 71.25 265 ASP A CA 1
ATOM 2127 C C . ASP A 1 265 ? -26.177 19.424 -1.913 1.00 71.25 265 ASP A C 1
ATOM 2129 O O . ASP A 1 265 ? -24.995 19.087 -1.827 1.00 71.25 265 ASP A O 1
ATOM 2133 N N . ARG A 1 266 ? -26.800 19.451 -3.091 1.00 62.44 266 ARG A N 1
ATOM 2134 C CA . ARG A 1 266 ? -26.146 19.125 -4.364 1.00 62.44 266 ARG A CA 1
ATOM 2135 C C . ARG A 1 266 ? -25.075 20.144 -4.742 1.00 62.44 266 ARG A C 1
ATOM 2137 O O . ARG A 1 266 ? -24.210 19.831 -5.557 1.00 62.44 266 ARG A O 1
ATOM 2144 N N . LYS A 1 267 ? -25.151 21.366 -4.208 1.00 70.00 267 LYS A N 1
ATOM 2145 C CA . LYS A 1 267 ? -24.184 22.433 -4.477 1.00 70.00 267 LYS A CA 1
ATOM 2146 C C . LYS A 1 267 ? -23.262 22.617 -3.279 1.00 70.00 267 LYS A C 1
ATOM 2148 O O . LYS A 1 267 ? -23.700 23.012 -2.205 1.00 70.00 267 LYS A O 1
ATOM 2153 N N . ALA A 1 268 ? -21.972 22.376 -3.493 1.00 68.69 268 ALA A N 1
ATOM 2154 C CA . ALA A 1 268 ? -20.951 22.742 -2.524 1.00 68.69 268 ALA A CA 1
ATOM 2155 C C . ALA A 1 268 ? -20.894 24.272 -2.365 1.00 68.69 268 ALA A C 1
ATOM 2157 O O . ALA A 1 268 ? -21.011 25.014 -3.345 1.00 68.69 268 ALA A O 1
ATOM 2158 N N . MET A 1 269 ? -20.685 24.739 -1.133 1.00 72.00 269 MET A N 1
ATOM 2159 C CA . MET A 1 269 ? -20.394 26.147 -0.865 1.00 72.00 269 MET A CA 1
ATOM 2160 C C . MET A 1 269 ? -19.092 26.545 -1.570 1.00 72.00 269 MET A C 1
ATOM 2162 O O . MET A 1 269 ? -18.116 25.793 -1.562 1.00 72.00 269 MET A O 1
ATOM 2166 N N . SER A 1 270 ? -19.058 27.734 -2.177 1.00 77.12 270 SER A N 1
ATOM 2167 C CA . SER A 1 270 ? -17.828 28.227 -2.795 1.00 77.12 270 SER A CA 1
ATOM 2168 C C . SER A 1 270 ? -16.770 28.545 -1.729 1.00 77.12 270 SER A C 1
ATOM 2170 O O . SER A 1 270 ? -17.082 29.025 -0.636 1.00 77.12 270 SER A O 1
ATOM 2172 N N . PHE A 1 271 ? -15.494 28.341 -2.067 1.00 76.25 271 PHE A N 1
ATOM 2173 C CA . PHE A 1 271 ? -14.376 28.680 -1.178 1.00 76.25 271 PHE A CA 1
ATOM 2174 C C . PHE A 1 271 ? -14.352 30.159 -0.771 1.00 76.25 271 PHE A C 1
ATOM 2176 O O . PHE A 1 271 ? -13.881 30.484 0.317 1.00 76.25 271 PHE A O 1
ATOM 2183 N N . HIS A 1 272 ? -14.862 31.052 -1.625 1.00 74.88 272 HIS A N 1
ATOM 2184 C CA . HIS A 1 272 ? -14.945 32.480 -1.328 1.00 74.88 272 HIS A CA 1
ATOM 2185 C C . HIS A 1 272 ? -15.862 32.748 -0.126 1.00 74.88 272 HIS A C 1
ATOM 2187 O O . HIS A 1 272 ? -15.443 33.417 0.817 1.00 74.88 272 HIS A O 1
ATOM 2193 N N . TYR A 1 273 ? -17.066 32.164 -0.114 1.00 78.00 273 TYR A N 1
ATOM 2194 C CA . TYR A 1 273 ? -17.987 32.297 1.017 1.00 78.00 273 TYR A CA 1
ATOM 2195 C C . TYR A 1 273 ? -17.436 31.626 2.273 1.00 78.00 273 TYR A C 1
ATOM 2197 O O . TYR A 1 273 ? -17.467 32.229 3.339 1.00 78.00 273 TYR A O 1
ATOM 2205 N N . LEU A 1 274 ? -16.839 30.436 2.159 1.00 78.81 274 LEU A N 1
ATOM 2206 C CA . LEU A 1 274 ? -16.239 29.774 3.320 1.00 78.81 274 LEU A CA 1
ATOM 2207 C C . LEU A 1 274 ? -15.188 30.662 4.013 1.00 78.81 274 LEU A C 1
ATOM 2209 O O . LEU A 1 274 ? -15.208 30.784 5.235 1.00 78.81 274 LEU A O 1
ATOM 2213 N N . ARG A 1 275 ? -14.319 31.338 3.246 1.00 81.75 275 ARG A N 1
ATOM 2214 C CA . ARG A 1 275 ? -13.322 32.270 3.804 1.00 81.75 275 ARG A CA 1
ATOM 2215 C C . ARG A 1 275 ? -13.949 33.481 4.490 1.00 81.75 275 ARG A C 1
ATOM 2217 O O . ARG A 1 275 ? -13.449 33.904 5.527 1.00 81.75 275 ARG A O 1
ATOM 2224 N N . GLN A 1 276 ? -15.028 34.033 3.935 1.00 82.50 276 GLN A N 1
ATOM 2225 C CA . GLN A 1 276 ? -15.749 35.138 4.575 1.00 82.50 276 GLN A CA 1
ATOM 2226 C C . GLN A 1 276 ? -16.316 34.710 5.931 1.00 82.50 276 GLN A C 1
ATOM 2228 O O . GLN A 1 276 ? -16.115 35.393 6.929 1.00 82.50 276 GLN A O 1
ATOM 2233 N N . TYR A 1 277 ? -16.949 33.538 5.995 1.00 80.38 277 TYR A N 1
ATOM 2234 C CA . TYR A 1 277 ? -17.524 33.022 7.236 1.00 80.38 277 TYR A CA 1
ATOM 2235 C C . TYR A 1 277 ? -16.439 32.679 8.265 1.00 80.38 277 TYR A C 1
ATOM 2237 O O . TYR A 1 277 ? -16.634 32.915 9.455 1.00 80.38 277 TYR A O 1
ATOM 2245 N N . GLN A 1 278 ? -15.280 32.185 7.817 1.00 83.00 278 GLN A N 1
ATOM 2246 C CA . GLN A 1 278 ? -14.104 32.004 8.674 1.00 83.00 278 GLN A CA 1
ATOM 2247 C C . GLN A 1 278 ? -13.633 33.335 9.271 1.00 83.00 278 GLN A C 1
ATOM 2249 O O . GLN A 1 278 ? -13.434 33.417 10.480 1.00 83.00 278 GLN A O 1
ATOM 2254 N N . ALA A 1 279 ? -13.508 34.385 8.451 1.00 84.44 279 ALA A N 1
ATOM 2255 C CA . ALA A 1 279 ? -13.110 35.717 8.910 1.00 84.44 279 ALA A CA 1
ATOM 2256 C C . ALA A 1 279 ? -14.119 36.332 9.899 1.00 84.44 279 ALA A C 1
ATOM 2258 O O . ALA A 1 279 ? -13.733 37.091 10.781 1.00 84.44 279 ALA A O 1
ATOM 2259 N N . MET A 1 280 ? -15.399 35.969 9.784 1.00 83.56 280 MET A N 1
ATOM 2260 C CA . MET A 1 280 ? -16.468 36.389 10.697 1.00 83.56 280 MET A CA 1
ATOM 2261 C C . MET A 1 280 ? -16.581 35.522 11.964 1.00 83.56 280 MET A C 1
ATOM 2263 O O . MET A 1 280 ? -17.473 35.754 12.777 1.00 83.56 280 MET A O 1
ATOM 2267 N N . GLY A 1 281 ? -15.739 34.495 12.134 1.00 83.75 281 GLY A N 1
ATOM 2268 C CA . GLY A 1 281 ? -15.828 33.572 13.271 1.00 83.75 281 GLY A CA 1
ATOM 2269 C C . GLY A 1 281 ? -17.077 32.680 13.257 1.00 83.75 281 GLY A C 1
ATOM 2270 O O . GLY A 1 281 ? -17.469 32.141 14.289 1.00 83.75 281 GLY A O 1
ATOM 2271 N N . LEU A 1 282 ? -17.715 32.508 12.095 1.00 83.69 282 LEU A N 1
ATOM 2272 C CA . LEU A 1 282 ? -18.955 31.743 11.917 1.00 83.69 282 LEU A CA 1
ATOM 2273 C C . LEU A 1 282 ? -18.715 30.282 11.523 1.00 83.69 282 LEU A C 1
ATOM 2275 O O . LEU A 1 282 ? -19.643 29.585 11.113 1.00 83.69 282 LEU A O 1
ATOM 2279 N N . THR A 1 283 ? -17.479 29.800 11.621 1.00 82.19 283 THR A N 1
ATOM 2280 C CA . THR A 1 283 ? -17.134 28.419 11.278 1.00 82.19 283 THR A CA 1
ATOM 2281 C C . THR A 1 283 ? -16.427 27.713 12.417 1.00 82.19 283 THR A C 1
ATOM 2283 O O . THR A 1 283 ? -15.508 28.274 13.010 1.00 82.19 283 THR A O 1
ATOM 2286 N N . THR A 1 284 ? -16.765 26.446 12.636 1.00 82.44 284 THR A N 1
ATOM 2287 C CA . THR A 1 284 ? -16.026 25.542 13.522 1.00 82.44 284 THR A CA 1
ATOM 2288 C C . THR A 1 284 ? -15.388 24.431 12.684 1.00 82.44 284 THR A C 1
ATOM 2290 O O . THR A 1 284 ? -16.104 23.763 11.936 1.00 82.44 284 THR A O 1
ATOM 2293 N N . PRO A 1 285 ? -14.062 24.217 12.743 1.00 78.12 285 PRO A N 1
ATOM 2294 C CA . PRO A 1 285 ? -13.420 23.133 12.003 1.00 78.12 285 PRO A CA 1
ATOM 2295 C C . PRO A 1 285 ? -13.851 21.763 12.553 1.00 78.12 285 PRO A C 1
ATOM 2297 O O . PRO A 1 285 ? -13.816 21.539 13.758 1.00 78.12 285 PRO A O 1
ATOM 2300 N N . LEU A 1 286 ? -14.227 20.842 11.659 1.00 69.56 286 LEU A N 1
ATOM 2301 C CA . LEU A 1 286 ? -14.694 19.479 11.971 1.00 69.56 286 LEU A CA 1
ATOM 2302 C C . LEU A 1 286 ? -13.683 18.387 11.566 1.00 69.56 286 LEU A C 1
ATOM 2304 O O . LEU A 1 286 ? -14.058 17.222 11.486 1.00 69.56 286 LEU A O 1
ATOM 2308 N N . ALA A 1 287 ? -12.420 18.765 11.320 1.00 61.66 287 ALA A N 1
ATOM 2309 C CA . ALA A 1 287 ? -11.341 17.937 10.758 1.00 61.66 287 ALA A CA 1
ATOM 2310 C C . ALA A 1 287 ? -11.432 17.673 9.240 1.00 61.66 287 ALA A C 1
ATOM 2312 O O . ALA A 1 287 ? -12.447 17.916 8.597 1.00 61.66 287 ALA A O 1
ATOM 2313 N N . GLY A 1 288 ? -10.325 17.220 8.631 1.00 62.81 288 GLY A N 1
ATOM 2314 C CA . GLY A 1 288 ? -10.300 16.748 7.234 1.00 62.81 288 GLY A CA 1
ATOM 2315 C C . GLY A 1 288 ? -10.646 17.788 6.159 1.00 62.81 288 GLY A C 1
ATOM 2316 O O . GLY A 1 288 ? -10.954 17.409 5.035 1.00 62.81 288 GLY A O 1
ATOM 2317 N N . GLY A 1 289 ? -10.619 19.081 6.496 1.00 69.88 289 GLY A N 1
ATOM 2318 C CA . GLY A 1 289 ? -11.063 20.165 5.613 1.00 69.88 289 GLY A CA 1
ATOM 2319 C C . GLY A 1 289 ? -12.566 20.470 5.678 1.00 69.88 289 GLY A C 1
ATOM 2320 O O . GLY A 1 289 ? -13.029 21.334 4.935 1.00 69.88 289 GLY A O 1
ATOM 2321 N N . TYR A 1 290 ? -13.320 19.811 6.565 1.00 75.56 290 TYR A N 1
ATOM 2322 C CA . TYR A 1 290 ? -14.731 20.099 6.816 1.00 75.56 290 TYR A CA 1
ATOM 2323 C C . TYR A 1 290 ? -14.910 21.202 7.863 1.00 75.56 290 TYR A C 1
ATOM 2325 O O . TYR A 1 290 ? -14.139 21.317 8.820 1.00 75.56 290 TYR A O 1
ATOM 2333 N N . PHE A 1 291 ? -15.972 21.991 7.698 1.00 79.00 291 PHE A N 1
ATOM 2334 C CA . PHE A 1 291 ? -16.346 23.074 8.604 1.00 79.00 291 PHE A CA 1
ATOM 2335 C C . PHE A 1 291 ? -17.840 23.002 8.915 1.00 79.00 291 PHE A C 1
ATOM 2337 O O . PHE A 1 291 ? -18.660 22.861 8.008 1.00 79.00 291 PHE A O 1
ATOM 2344 N N . LYS A 1 292 ? -18.198 23.152 10.191 1.00 82.31 292 LYS A N 1
ATOM 2345 C CA . LYS A 1 292 ? -19.554 23.499 10.613 1.00 82.31 292 LYS A CA 1
ATOM 2346 C C . LYS A 1 292 ? -19.726 24.991 10.374 1.00 82.31 292 LYS A C 1
ATOM 2348 O O . LYS A 1 292 ? -18.977 25.779 10.944 1.00 82.31 292 LYS A O 1
ATOM 2353 N N . VAL A 1 293 ? -20.669 25.378 9.523 1.00 81.38 293 VAL A N 1
ATOM 2354 C CA . VAL A 1 293 ? -20.924 26.786 9.196 1.00 81.38 293 VAL A CA 1
ATOM 2355 C C . VAL A 1 293 ? -22.193 27.236 9.911 1.00 81.38 293 VAL A C 1
ATOM 2357 O O . VAL A 1 293 ? -23.248 26.628 9.742 1.00 81.38 293 VAL A O 1
ATOM 2360 N N . LYS A 1 294 ? -22.097 28.299 10.710 1.00 78.75 294 LYS A N 1
ATOM 2361 C CA . LYS A 1 294 ? -23.248 28.982 11.298 1.00 78.75 294 LYS A CA 1
ATOM 2362 C C . LYS A 1 294 ? -23.732 30.029 10.302 1.00 78.75 294 LYS A C 1
ATOM 2364 O O . LYS A 1 294 ? -23.029 31.001 10.037 1.00 78.75 294 LYS A O 1
ATOM 2369 N N . PHE A 1 295 ? -24.915 29.828 9.732 1.00 70.06 295 PHE A N 1
ATOM 2370 C CA . PHE A 1 295 ? -25.504 30.816 8.833 1.00 70.06 295 PHE A CA 1
ATOM 2371 C C . PHE A 1 295 ? -25.997 32.019 9.650 1.00 70.06 295 PHE A C 1
ATOM 2373 O O . PHE A 1 295 ? -26.817 31.833 10.552 1.00 70.06 295 PHE A O 1
ATOM 2380 N N . PRO A 1 296 ? -25.491 33.240 9.399 1.00 57.28 296 PRO A N 1
ATOM 2381 C CA . PRO A 1 296 ? -26.054 34.435 10.004 1.00 57.28 296 PRO A CA 1
ATOM 2382 C C . PRO A 1 296 ? -27.463 34.608 9.430 1.00 57.28 296 PRO A C 1
ATOM 2384 O O . PRO A 1 296 ? -27.646 34.537 8.216 1.00 57.28 296 PRO A O 1
ATOM 2387 N N . GLY A 1 297 ? -28.452 34.733 10.318 1.00 52.12 297 GLY A N 1
ATOM 2388 C CA . GLY A 1 297 ? -29.877 34.643 10.004 1.00 52.12 297 GLY A CA 1
ATOM 2389 C C . GLY A 1 297 ? -30.289 35.451 8.774 1.00 52.12 297 GLY A C 1
ATOM 2390 O O . GLY A 1 297 ? -30.506 36.656 8.844 1.00 52.12 297 GLY A O 1
ATOM 2391 N N . HIS A 1 298 ? -30.457 34.753 7.654 1.00 43.75 298 HIS A N 1
ATOM 2392 C CA . HIS A 1 298 ? -31.143 35.240 6.465 1.00 43.75 298 HIS A CA 1
ATOM 2393 C C . HIS A 1 298 ? -32.435 34.445 6.281 1.00 43.75 298 HIS A C 1
ATOM 2395 O O . HIS A 1 298 ? -32.558 33.722 5.300 1.00 43.75 298 HIS A O 1
ATOM 2401 N N . GLY A 1 299 ? -33.370 34.523 7.238 1.00 42.97 299 GLY A N 1
ATOM 2402 C CA . GLY A 1 299 ? -34.779 34.104 7.076 1.00 42.97 299 GLY A CA 1
ATOM 2403 C C . GLY A 1 299 ? -35.040 32.683 6.546 1.00 42.97 299 GLY A C 1
ATOM 2404 O O . GLY A 1 299 ? -36.148 32.369 6.126 1.00 42.97 299 GLY A O 1
ATOM 2405 N N . ARG A 1 300 ? -34.015 31.839 6.522 1.00 43.44 300 ARG A N 1
ATOM 2406 C CA . ARG A 1 300 ? -34.036 30.415 6.231 1.00 43.44 300 ARG A CA 1
ATOM 2407 C C . ARG A 1 300 ? -33.170 29.798 7.302 1.00 43.44 300 ARG A C 1
ATOM 2409 O O . ARG A 1 300 ? -32.028 29.413 7.050 1.00 43.44 300 ARG A O 1
ATOM 2416 N N . ASP A 1 301 ? -33.706 29.762 8.513 1.00 43.41 301 ASP A N 1
ATOM 2417 C CA . ASP A 1 301 ? -33.283 28.708 9.415 1.00 43.41 301 ASP A CA 1
ATOM 2418 C C . ASP A 1 301 ? -33.391 27.391 8.625 1.00 43.41 301 ASP A C 1
ATOM 2420 O O . ASP A 1 301 ? -34.339 27.228 7.838 1.00 43.41 301 ASP A O 1
ATOM 2424 N N . PRO A 1 302 ? -32.396 26.488 8.708 1.00 43.81 302 PRO A N 1
ATOM 2425 C CA . PRO A 1 302 ? -32.602 25.145 8.192 1.00 43.81 302 PRO A CA 1
ATOM 2426 C C . PRO A 1 302 ? -33.929 24.658 8.791 1.00 43.81 302 PRO A C 1
ATOM 2428 O O . PRO A 1 302 ? -34.141 24.894 9.984 1.00 43.81 302 PRO A O 1
ATOM 2431 N N . PRO A 1 303 ? -34.850 24.093 7.985 1.00 44.62 303 PRO A N 1
ATOM 2432 C CA . PRO A 1 303 ? -36.140 23.650 8.500 1.00 44.62 303 PRO A CA 1
AT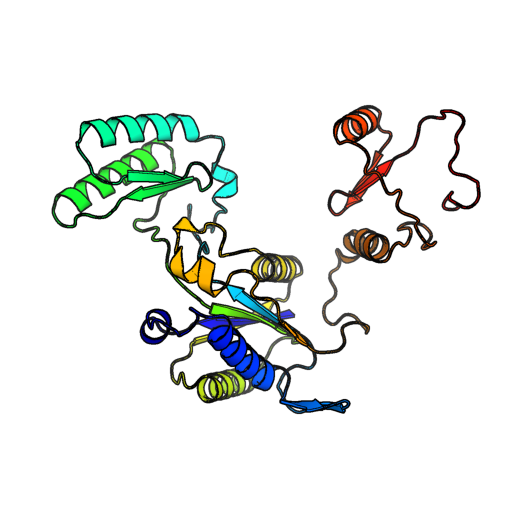OM 2433 C C . PRO A 1 303 ? -35.918 22.814 9.768 1.00 44.62 303 PRO A C 1
ATOM 2435 O O . PRO A 1 303 ? -34.882 22.164 9.894 1.00 44.62 303 PRO A O 1
ATOM 2438 N N . GLU A 1 304 ? -36.822 22.907 10.747 1.00 45.81 304 GLU A N 1
ATOM 2439 C CA . GLU A 1 304 ? -36.636 22.337 12.098 1.00 45.81 304 GLU A CA 1
ATOM 2440 C C . GLU A 1 304 ? -36.315 20.826 12.100 1.00 45.81 304 GLU A C 1
ATOM 2442 O O . GLU A 1 304 ? -35.848 20.293 13.100 1.00 45.81 304 GLU A O 1
ATOM 2447 N N . ASP A 1 305 ? -36.508 20.135 10.974 1.00 46.50 305 ASP A N 1
ATOM 2448 C CA . ASP A 1 305 ? -36.117 18.743 10.739 1.00 46.50 305 ASP A CA 1
ATOM 2449 C C . ASP A 1 305 ? -34.620 18.538 10.402 1.00 46.50 305 ASP A C 1
ATOM 2451 O O . ASP A 1 305 ? -34.136 17.404 10.395 1.00 46.50 305 ASP A O 1
ATOM 2455 N N . LEU A 1 306 ? -33.875 19.613 10.123 1.00 42.56 306 LEU A N 1
ATOM 2456 C CA . LEU A 1 306 ? -32.451 19.640 9.764 1.00 42.56 306 LEU A CA 1
ATOM 2457 C C . LEU A 1 306 ? -31.562 20.313 10.819 1.00 42.56 306 LEU A C 1
ATOM 2459 O O . LEU A 1 306 ? -30.332 20.289 10.685 1.00 42.56 306 LEU A O 1
ATOM 2463 N N . SER A 1 307 ? -32.136 20.910 11.863 1.00 45.06 307 SER A N 1
ATOM 2464 C CA . SER A 1 307 ? -31.359 21.380 13.004 1.00 45.06 307 SER A CA 1
ATOM 2465 C C . SER A 1 307 ? -30.941 20.173 13.847 1.00 45.06 307 SER A C 1
ATOM 2467 O O . SER A 1 307 ? -31.749 19.389 14.334 1.00 45.06 307 SER A O 1
ATOM 2469 N N . CYS A 1 308 ? -29.630 19.980 13.990 1.00 43.88 308 CYS A N 1
ATOM 2470 C CA . CYS A 1 308 ? -29.120 19.052 14.989 1.00 43.88 308 CYS A CA 1
ATOM 2471 C C . CYS A 1 308 ? -29.527 19.614 16.361 1.00 43.88 308 CYS A C 1
ATOM 2473 O O . CYS A 1 308 ? -29.155 20.762 16.633 1.00 43.88 308 CYS A O 1
ATOM 2475 N N . PRO A 1 309 ? -30.311 18.885 17.181 1.00 43.66 309 PRO A N 1
ATOM 2476 C CA . PRO A 1 309 ? -30.661 19.345 18.517 1.00 43.66 309 PRO A CA 1
ATOM 2477 C C . PRO A 1 309 ? -29.349 19.547 19.276 1.00 43.66 309 PRO A C 1
ATOM 2479 O O . PRO A 1 309 ? -28.550 18.616 19.390 1.00 43.66 309 PRO A O 1
ATOM 2482 N N . GLY A 1 310 ? -29.087 20.807 19.625 1.00 42.53 310 GLY A N 1
ATOM 2483 C CA . GLY A 1 310 ? -27.848 21.247 20.262 1.00 42.53 310 GLY A CA 1
ATOM 2484 C C . GLY A 1 310 ? -27.684 20.713 21.671 1.00 42.53 310 GLY A C 1
ATOM 2485 O O . GLY A 1 310 ? -28.714 20.408 22.313 1.00 42.53 310 GLY A O 1
#

pLDDT: mean 70.78, std 20.07, range [32.0, 98.0]

Radius of gyration: 24.86 Å; chains: 1; bounding box: 71×57×46 Å

Foldseek 3Di:
DKKKKKFAPVVQLPDPPQLLFLVNLVLLVQLLCCQACNDQDPPVFHDDHDFQWKKKFKAWWDPDQFQFPNDGDQQQVVLPPCPVLVVVLVVVCVVVVFPAFDDDSNRNDTDGDQPDDPVNVVVQVSVCVSCVVVVHDGDRDPDRDGTIIMMMDGLDADDDPVSVVVSQCSSCVSNVNVPIDMDMDGDDAPVSVVVSVCVRPDHNCDDCVVPVSSCVRCPPNPGMDIGHDPPDDDSDDHPCVLLCCLVVLVVVCAHNPQRDHHDDDPDDDDPVVVVVQVVVVQWDDSPPPDIDGHDDDPPCDPPPSRDRPD

Organism: NCBI:txid412755